Protein AF-A0A218W5Y3-F1 (afdb_monomer_lite)

Foldseek 3Di:
DVVVVVVVVVVVVVVVVCDPVVNVVVVVVVVVVVVVVVVVVVVVVVCVLVVHPCPPDDPVRNVVSVVVNVVVVVVVVVVVVVVVVVVVVVVVVVLVVVLVVVVVVVVVVVVVVVVVVVVVCVVPVPPDPDDDDDDDDPDDDPPDPDDPDRPPPPPPPPPPPDPPVVVVVVVVVVCVVVVVVVVVVVVVVVPD

Organism: Punica granatum (NCBI:txid22663)

Sequence (192 aa):
MKTIIERYNKSKGEQHQLANPASEVKFWQREAAILRQQLQNLQENHRQIMGEELSGLCVKDLQNLENQLEMSLRGVRMKKDQVLMDDIQELSRKGNVIHQENVELYKKVNIIRQENMELYKKVYGTRDANGTDRNQLTNGLDIGEDSHLPVNLQLSQPEQQNYETTRRSTNLAYVFLHTTLITQNATFSTKE

InterPro domains:
  IPR002487 Transcription factor, K-box [PF01486] (21-109)
  IPR002487 Transcription factor, K-box [PS51297] (25-115)

Radius of gyration: 41.63 Å; chains: 1; bounding box: 84×45×127 Å

Structure (mmCIF, N/CA/C/O backbone):
data_AF-A0A218W5Y3-F1
#
_entry.id   AF-A0A218W5Y3-F1
#
loop_
_atom_site.group_PDB
_atom_site.id
_atom_site.type_symbol
_atom_site.label_atom_id
_atom_site.label_alt_id
_atom_site.label_comp_id
_atom_site.label_asym_id
_atom_site.label_entity_id
_atom_site.label_seq_id
_atom_site.pdbx_PDB_ins_code
_atom_site.Cartn_x
_atom_site.Cartn_y
_atom_site.Cartn_z
_atom_site.occupancy
_atom_site.B_iso_or_equiv
_atom_site.auth_seq_id
_atom_site.auth_comp_id
_atom_site.auth_asym_id
_atom_site.auth_atom_id
_atom_site.pdbx_PDB_model_num
ATOM 1 N N . MET A 1 1 ? 30.158 17.377 55.780 1.00 51.88 1 MET A N 1
ATOM 2 C CA . MET A 1 1 ? 29.895 16.148 54.992 1.00 51.88 1 MET A CA 1
ATOM 3 C C . MET A 1 1 ? 28.732 15.284 55.526 1.00 51.88 1 MET A C 1
ATOM 5 O O . MET A 1 1 ? 28.468 14.239 54.955 1.00 51.88 1 MET A O 1
ATOM 9 N N . LYS A 1 2 ? 27.991 15.702 56.571 1.00 55.84 2 LYS A N 1
ATOM 10 C CA . LYS A 1 2 ? 26.847 14.939 57.123 1.00 55.84 2 LYS A CA 1
ATOM 11 C C . LYS A 1 2 ? 25.524 15.136 56.349 1.00 55.84 2 LYS A C 1
ATOM 13 O O . LYS A 1 2 ? 24.636 14.303 56.426 1.00 55.84 2 LYS A O 1
ATOM 18 N N . THR A 1 3 ? 25.432 16.175 55.519 1.00 75.75 3 THR A N 1
ATOM 19 C CA . THR A 1 3 ? 24.197 16.621 54.846 1.00 75.75 3 THR A CA 1
ATOM 20 C C . THR A 1 3 ? 23.806 15.829 53.593 1.00 75.75 3 THR A C 1
ATOM 22 O O . THR A 1 3 ? 22.640 15.817 53.214 1.00 75.75 3 THR A O 1
ATOM 25 N N . ILE A 1 4 ? 24.747 15.166 52.913 1.00 75.50 4 ILE A N 1
ATOM 26 C CA . ILE A 1 4 ? 24.428 14.325 51.740 1.00 75.50 4 ILE A CA 1
ATOM 27 C C . ILE A 1 4 ? 23.876 12.970 52.190 1.00 75.50 4 ILE A C 1
ATOM 29 O O . ILE A 1 4 ? 22.888 12.505 51.635 1.00 75.50 4 ILE A O 1
ATOM 33 N N . ILE A 1 5 ? 24.467 12.388 53.235 1.00 76.62 5 ILE A N 1
ATOM 34 C CA . ILE A 1 5 ? 24.032 11.111 53.816 1.00 76.62 5 ILE A CA 1
ATOM 35 C C . ILE A 1 5 ? 22.627 11.247 54.413 1.00 76.62 5 ILE A C 1
ATOM 37 O O . ILE A 1 5 ? 21.783 10.382 54.219 1.00 76.62 5 ILE A O 1
ATOM 41 N N . GLU A 1 6 ? 22.343 12.364 55.077 1.00 77.56 6 GLU A N 1
ATOM 42 C CA . GLU A 1 6 ? 21.034 12.632 55.675 1.00 77.56 6 GLU A CA 1
ATOM 43 C C . GLU A 1 6 ? 19.946 12.872 54.616 1.00 77.56 6 GLU A C 1
ATOM 45 O O . GLU A 1 6 ? 18.838 12.353 54.739 1.00 77.56 6 GLU A O 1
ATOM 50 N N . ARG A 1 7 ? 20.282 13.553 53.508 1.00 75.25 7 ARG A N 1
ATOM 51 C CA . ARG A 1 7 ? 19.389 13.677 52.342 1.00 75.25 7 ARG A CA 1
ATOM 52 C C . ARG A 1 7 ? 19.148 12.337 51.651 1.00 75.25 7 ARG A C 1
ATOM 54 O O . ARG A 1 7 ? 18.004 12.030 51.341 1.00 75.25 7 ARG A O 1
ATOM 61 N N . TYR A 1 8 ? 20.188 11.522 51.470 1.00 73.69 8 TYR A N 1
ATOM 62 C CA . TYR A 1 8 ? 20.055 10.174 50.916 1.00 73.69 8 TYR A CA 1
ATOM 63 C C . TYR A 1 8 ? 19.170 9.290 51.801 1.00 73.69 8 TYR A C 1
ATOM 65 O O . TYR A 1 8 ? 18.263 8.636 51.298 1.00 73.69 8 TYR A O 1
ATOM 73 N N . ASN A 1 9 ? 19.362 9.323 53.121 1.00 71.38 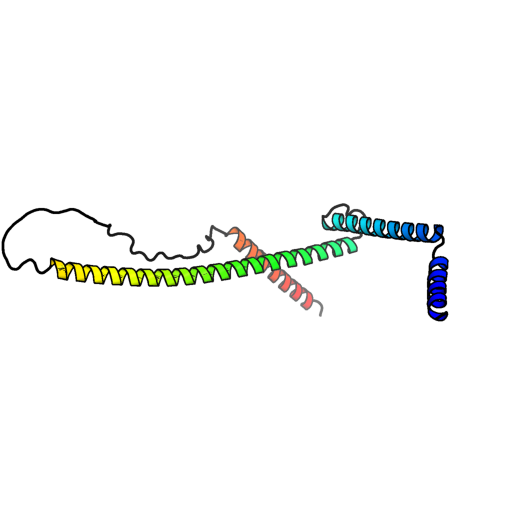9 ASN A N 1
ATOM 74 C CA . ASN A 1 9 ? 18.550 8.553 54.062 1.00 71.38 9 ASN A CA 1
ATOM 75 C C . ASN A 1 9 ? 17.106 9.055 54.145 1.00 71.38 9 ASN A C 1
ATOM 77 O O . ASN A 1 9 ? 16.206 8.239 54.309 1.00 71.38 9 ASN A O 1
ATOM 81 N N . LYS A 1 10 ? 16.863 10.361 53.983 1.00 71.75 10 LYS A N 1
ATOM 82 C CA . LYS A 1 10 ? 15.510 10.922 53.906 1.00 71.75 10 LYS A CA 1
ATOM 83 C C . LYS A 1 10 ? 14.795 10.495 52.622 1.00 71.75 10 LYS A C 1
ATOM 85 O O . LYS A 1 10 ? 13.695 9.967 52.710 1.00 71.75 10 LYS A O 1
ATOM 90 N N . SER A 1 11 ? 15.449 10.594 51.462 1.00 64.12 11 SER A N 1
ATOM 91 C CA . SER A 1 11 ? 14.889 10.112 50.191 1.00 64.12 11 SER A CA 1
ATOM 92 C C . SER A 1 11 ? 14.685 8.595 50.186 1.00 64.12 11 SER A C 1
ATOM 94 O O . SER A 1 11 ? 13.654 8.118 49.728 1.00 64.12 11 SER A O 1
ATOM 96 N N . LYS A 1 12 ? 15.612 7.820 50.768 1.00 62.19 12 LYS A N 1
ATOM 97 C CA . LYS A 1 12 ? 15.454 6.368 50.921 1.00 62.19 12 LYS A CA 1
ATOM 98 C C . LYS A 1 12 ? 14.351 6.027 51.929 1.00 62.19 12 LYS A C 1
ATOM 100 O O . LYS A 1 12 ? 13.603 5.087 51.697 1.00 62.19 12 LYS A O 1
ATOM 105 N N . GLY A 1 13 ? 14.227 6.773 53.026 1.00 56.09 13 GLY A N 1
ATOM 106 C CA . GLY A 1 13 ? 13.179 6.604 54.037 1.00 56.09 13 GLY A CA 1
ATOM 107 C C . GLY A 1 13 ? 11.782 6.932 53.507 1.00 56.09 13 GLY A C 1
ATOM 108 O O . GLY A 1 13 ? 10.842 6.203 53.797 1.00 56.09 13 GLY A O 1
ATOM 109 N N . GLU A 1 14 ? 11.655 7.956 52.663 1.00 53.50 14 GLU A N 1
ATOM 110 C CA . GLU A 1 14 ? 10.421 8.298 51.938 1.00 53.50 14 GLU A CA 1
ATOM 111 C C . GLU A 1 14 ? 10.081 7.237 50.874 1.00 53.50 14 GLU A C 1
ATOM 113 O O . GLU A 1 14 ? 8.921 6.860 50.716 1.00 53.50 14 GLU A O 1
ATOM 118 N N . GLN A 1 15 ? 11.090 6.650 50.224 1.00 52.84 15 GLN A N 1
ATOM 119 C CA . GLN A 1 15 ? 10.902 5.538 49.288 1.00 52.84 15 GLN A CA 1
ATOM 120 C C . GLN A 1 15 ? 10.488 4.231 49.993 1.00 52.84 15 GLN A C 1
ATOM 122 O O . GLN A 1 15 ? 9.733 3.447 49.426 1.00 52.84 15 GLN A O 1
ATOM 127 N N . HIS A 1 16 ? 10.888 4.030 51.256 1.00 51.44 16 HIS A N 1
ATOM 128 C CA . HIS A 1 16 ? 10.395 2.924 52.091 1.00 51.44 16 HIS A CA 1
ATOM 129 C C . HIS A 1 16 ? 9.016 3.191 52.717 1.00 51.44 16 HIS A C 1
ATOM 131 O O . HIS A 1 16 ? 8.324 2.236 53.055 1.00 51.44 16 HIS A O 1
ATOM 137 N N . GLN A 1 17 ? 8.563 4.445 52.824 1.00 50.78 17 GLN A N 1
ATOM 138 C CA . GLN A 1 17 ? 7.186 4.749 53.248 1.00 50.78 17 GLN A CA 1
ATOM 139 C C . GLN A 1 17 ? 6.144 4.384 52.174 1.00 50.78 17 GLN A C 1
ATOM 141 O O . GLN A 1 17 ? 4.995 4.107 52.511 1.00 50.78 17 GLN A O 1
ATOM 146 N N . LEU A 1 18 ? 6.551 4.297 50.900 1.00 53.12 18 LEU A N 1
ATOM 147 C CA . LEU A 1 18 ? 5.758 3.701 49.813 1.00 53.12 18 LEU A CA 1
ATOM 148 C C . LEU A 1 18 ? 5.920 2.171 49.696 1.00 53.12 18 LEU A C 1
ATOM 150 O O . LEU A 1 18 ? 5.103 1.518 49.042 1.00 53.12 18 LEU A O 1
ATOM 154 N N . ALA A 1 19 ? 6.931 1.587 50.345 1.00 58.25 19 ALA A N 1
ATOM 155 C CA . ALA A 1 19 ? 7.294 0.177 50.226 1.00 58.25 19 ALA A CA 1
ATOM 156 C C . ALA A 1 19 ? 6.815 -0.639 51.433 1.00 58.25 19 ALA A C 1
ATOM 158 O O . ALA A 1 19 ? 7.599 -1.220 52.183 1.00 58.25 19 ALA A O 1
ATOM 159 N N . ASN A 1 20 ? 5.497 -0.733 51.606 1.00 67.44 20 ASN A N 1
ATOM 160 C CA . ASN A 1 20 ? 4.972 -1.968 52.167 1.00 67.44 20 ASN A CA 1
ATOM 161 C C . ASN A 1 20 ? 5.017 -3.004 51.024 1.00 67.44 20 ASN A C 1
ATOM 163 O O . ASN A 1 20 ? 4.425 -2.750 49.975 1.00 67.44 20 ASN A O 1
ATOM 167 N N . PRO A 1 21 ? 5.671 -4.169 51.160 1.00 72.69 21 PRO A N 1
ATOM 168 C CA . PRO A 1 21 ? 5.634 -5.198 50.115 1.00 72.69 21 PRO A CA 1
ATOM 169 C C . PRO A 1 21 ? 4.191 -5.549 49.706 1.00 72.69 21 PRO A C 1
ATOM 171 O O . PRO A 1 21 ? 3.916 -5.840 48.545 1.00 72.69 21 PRO A O 1
ATOM 174 N N . ALA A 1 22 ? 3.226 -5.413 50.622 1.00 77.75 22 ALA A N 1
ATOM 175 C CA . ALA A 1 22 ? 1.811 -5.562 50.304 1.00 77.75 22 ALA A CA 1
ATOM 176 C C . ALA A 1 22 ? 1.223 -4.415 49.449 1.00 77.75 22 ALA A C 1
ATOM 178 O O . ALA A 1 22 ? 0.290 -4.665 48.687 1.00 77.75 22 ALA A O 1
ATOM 179 N N . SER A 1 23 ? 1.707 -3.169 49.556 1.00 83.50 23 SER A N 1
ATOM 180 C CA . SER A 1 23 ? 1.259 -2.059 48.692 1.00 83.50 23 SER A CA 1
ATOM 181 C C . SER A 1 23 ? 1.845 -2.160 47.289 1.00 83.50 23 SER A C 1
ATOM 183 O O . SER A 1 23 ? 1.127 -1.911 46.323 1.00 83.50 23 SER A O 1
ATOM 185 N N . GLU A 1 24 ? 3.097 -2.594 47.167 1.00 85.06 24 GLU A N 1
ATOM 186 C CA . GLU A 1 24 ? 3.751 -2.824 45.876 1.00 85.06 24 GLU A CA 1
ATOM 187 C C . GLU A 1 24 ? 3.095 -3.978 45.104 1.00 85.06 24 GLU A C 1
ATOM 189 O O . GLU A 1 24 ? 2.740 -3.826 43.936 1.00 85.06 24 GLU A O 1
ATOM 194 N N . VAL A 1 25 ? 2.814 -5.102 45.773 1.00 88.75 25 VAL A N 1
ATOM 195 C CA . VAL A 1 25 ? 2.075 -6.218 45.160 1.00 88.75 25 VAL A CA 1
ATOM 196 C C . VAL A 1 25 ? 0.682 -5.775 44.697 1.00 88.75 25 VAL A C 1
ATOM 198 O O . VAL A 1 25 ? 0.278 -6.093 43.580 1.00 88.75 25 VAL A O 1
ATOM 201 N N . LYS A 1 26 ? -0.045 -4.989 45.505 1.00 91.56 26 LYS A N 1
ATOM 202 C CA . LYS A 1 26 ? -1.359 -4.441 45.118 1.00 91.56 26 LYS A CA 1
ATOM 203 C C . LYS A 1 26 ? -1.272 -3.478 43.933 1.00 91.56 26 LYS A C 1
ATOM 205 O O . LYS A 1 26 ? -2.180 -3.460 43.102 1.00 91.56 26 LYS A O 1
ATOM 210 N N . PHE A 1 27 ? -0.210 -2.679 43.856 1.00 92.25 27 PHE A N 1
ATOM 211 C CA . PHE A 1 27 ? 0.042 -1.786 42.729 1.00 92.25 27 PHE A CA 1
ATOM 212 C C . PHE A 1 27 ? 0.244 -2.583 41.435 1.00 92.25 27 PHE A C 1
ATOM 214 O O . PHE A 1 27 ? -0.507 -2.387 40.482 1.00 92.25 27 PHE A O 1
ATOM 221 N N . TRP A 1 28 ? 1.162 -3.553 41.429 1.00 94.38 28 TRP A N 1
ATOM 222 C CA . TRP A 1 28 ? 1.419 -4.383 40.249 1.00 94.38 28 TRP A CA 1
ATOM 223 C C . TRP A 1 28 ? 0.226 -5.250 39.856 1.00 94.38 28 TRP A C 1
ATOM 225 O O . TRP A 1 28 ? -0.027 -5.457 38.671 1.00 94.38 28 TRP A O 1
ATOM 235 N N . GLN A 1 29 ? -0.556 -5.719 40.829 1.00 96.00 29 GLN A N 1
ATOM 236 C CA . GLN A 1 29 ? -1.795 -6.439 40.556 1.00 96.00 29 GLN A CA 1
ATOM 237 C C . GLN A 1 29 ? -2.819 -5.556 39.831 1.00 96.00 29 GLN A C 1
ATOM 239 O O . GLN A 1 29 ? -3.460 -6.022 38.887 1.00 96.00 29 GLN A O 1
ATOM 244 N N . ARG A 1 30 ? -2.960 -4.287 40.241 1.00 96.44 30 ARG A N 1
ATOM 245 C CA . ARG A 1 30 ? -3.817 -3.312 39.553 1.00 96.44 30 ARG A CA 1
ATOM 246 C C . ARG A 1 30 ? -3.309 -3.040 38.141 1.00 96.44 30 ARG A C 1
ATOM 248 O O . ARG A 1 30 ? -4.103 -3.083 37.208 1.00 96.44 30 ARG A O 1
ATOM 255 N N . GLU A 1 31 ? -2.011 -2.813 37.985 1.00 96.88 31 GLU A N 1
ATOM 256 C CA . GLU A 1 31 ? -1.407 -2.530 36.681 1.00 96.88 31 GLU A CA 1
ATOM 257 C C . GLU A 1 31 ? -1.606 -3.699 35.708 1.00 96.88 31 GLU A C 1
ATOM 259 O O . GLU A 1 31 ? -2.083 -3.527 34.588 1.00 96.88 31 GLU A O 1
ATOM 264 N N . ALA A 1 32 ? -1.361 -4.926 36.174 1.00 97.69 32 ALA A N 1
ATOM 265 C CA . ALA A 1 32 ? -1.612 -6.132 35.396 1.00 97.69 32 ALA A CA 1
ATOM 266 C C . ALA A 1 32 ? -3.097 -6.299 35.031 1.00 97.69 32 ALA A C 1
ATOM 268 O O . ALA A 1 32 ? -3.408 -6.816 33.960 1.00 97.69 32 ALA A O 1
ATOM 269 N N . ALA A 1 33 ? -4.026 -5.889 35.901 1.00 97.69 33 ALA A N 1
ATOM 270 C CA . ALA A 1 33 ? -5.455 -5.916 35.593 1.00 97.69 33 ALA A CA 1
ATOM 271 C C . ALA A 1 33 ? -5.826 -4.895 34.503 1.00 97.69 33 ALA A C 1
ATOM 273 O O . ALA A 1 33 ? -6.553 -5.245 33.575 1.00 97.69 33 ALA A O 1
ATOM 274 N N . ILE A 1 34 ? -5.282 -3.675 34.567 1.00 97.75 34 ILE A N 1
ATOM 275 C CA . ILE A 1 34 ? -5.499 -2.633 33.551 1.00 97.75 34 ILE A CA 1
ATOM 276 C C . ILE A 1 34 ? -4.969 -3.093 32.190 1.00 97.75 34 ILE A C 1
ATOM 278 O O . ILE A 1 34 ? -5.697 -3.031 31.200 1.00 97.75 34 ILE A O 1
ATOM 282 N N . LEU A 1 35 ? -3.743 -3.621 32.142 1.00 98.25 35 LEU A N 1
ATOM 283 C CA . LEU A 1 35 ? -3.141 -4.122 30.903 1.00 98.25 35 LEU A CA 1
ATOM 284 C C . LEU A 1 35 ? -3.948 -5.275 30.293 1.00 98.25 35 LEU A C 1
ATOM 286 O O . LEU A 1 35 ? -4.150 -5.316 29.080 1.00 98.25 35 LEU A O 1
ATOM 290 N N . ARG A 1 36 ? -4.455 -6.197 31.122 1.00 98.25 36 ARG A N 1
ATOM 291 C CA . ARG A 1 36 ? -5.340 -7.274 30.650 1.00 98.25 36 ARG A CA 1
ATOM 292 C C . ARG A 1 36 ? -6.629 -6.724 30.049 1.00 98.25 36 ARG A C 1
ATOM 294 O O . ARG A 1 36 ? -7.028 -7.192 28.988 1.00 98.25 36 ARG A O 1
ATOM 301 N N . GLN A 1 37 ? -7.241 -5.721 30.678 1.00 98.31 37 GLN A N 1
ATOM 302 C CA . GLN A 1 37 ? -8.444 -5.085 30.141 1.00 98.31 37 GLN A CA 1
ATOM 303 C C . GLN A 1 37 ? -8.165 -4.381 28.807 1.00 98.31 37 GLN A C 1
ATOM 305 O O . GLN A 1 37 ? -8.941 -4.515 27.865 1.00 98.31 37 GLN A O 1
ATOM 310 N N . GLN A 1 38 ? -7.046 -3.661 28.697 1.00 98.19 38 GLN A N 1
ATOM 311 C CA . GLN A 1 38 ? -6.647 -3.006 27.448 1.00 98.19 38 GLN A CA 1
ATOM 312 C C . GLN A 1 38 ? -6.430 -4.016 26.317 1.00 98.19 38 GLN A C 1
ATOM 314 O O . GLN A 1 38 ? -6.880 -3.784 25.197 1.00 98.19 38 GLN A O 1
ATOM 319 N N . LEU A 1 39 ? -5.789 -5.151 26.614 1.00 98.19 39 LEU A N 1
ATOM 320 C CA . LEU A 1 39 ? -5.603 -6.232 25.650 1.00 98.19 39 LEU A CA 1
ATOM 321 C C . LEU A 1 39 ? -6.944 -6.818 25.193 1.00 98.19 39 LEU A C 1
ATOM 323 O O . LEU A 1 39 ? -7.143 -7.003 23.996 1.00 98.19 39 LEU A O 1
ATOM 327 N N . GLN A 1 40 ? -7.862 -7.080 26.127 1.00 97.88 40 GLN A N 1
ATOM 328 C CA . GLN A 1 40 ? -9.194 -7.593 25.802 1.00 97.88 40 GLN A CA 1
ATOM 329 C C . GLN A 1 40 ? -9.964 -6.623 24.901 1.00 97.88 40 GLN A C 1
ATOM 331 O O . GLN A 1 40 ? -10.462 -7.039 23.858 1.00 97.88 40 GLN A O 1
ATOM 336 N N . ASN A 1 41 ? -9.971 -5.331 25.241 1.00 96.75 41 ASN A N 1
ATOM 337 C CA . ASN A 1 41 ? -10.626 -4.298 24.437 1.00 96.75 41 ASN A CA 1
ATOM 338 C C . ASN A 1 41 ? -10.024 -4.209 23.026 1.00 96.75 41 ASN A C 1
ATOM 340 O O . ASN A 1 41 ? -10.752 -4.067 22.048 1.00 96.75 41 ASN A O 1
ATOM 344 N N . LEU A 1 42 ? -8.695 -4.302 22.906 1.00 97.62 42 LEU A N 1
ATOM 345 C CA . LEU A 1 42 ? -8.017 -4.280 21.610 1.00 97.62 42 LEU A CA 1
ATOM 346 C C . LEU A 1 42 ? -8.378 -5.506 20.761 1.00 97.62 42 LEU A C 1
ATOM 348 O O . LEU A 1 42 ? -8.626 -5.377 19.566 1.00 97.62 42 LEU A O 1
ATOM 352 N N . GLN A 1 43 ? -8.419 -6.692 21.371 1.00 97.31 43 GLN A N 1
ATOM 353 C CA . GLN A 1 43 ? -8.796 -7.928 20.685 1.00 97.31 43 GLN A CA 1
ATOM 354 C C . GLN A 1 43 ? -10.255 -7.903 20.224 1.00 97.31 43 GLN A C 1
ATOM 356 O O . GLN A 1 43 ? -10.546 -8.344 19.115 1.00 97.31 43 GLN A O 1
ATOM 361 N N . GLU A 1 44 ? -11.161 -7.394 21.056 1.00 96.19 44 GLU A N 1
ATOM 362 C CA . GLU A 1 44 ? -12.567 -7.207 20.698 1.00 96.19 44 GLU A CA 1
ATOM 363 C C . GLU A 1 44 ? -12.717 -6.209 19.548 1.00 96.19 44 GLU A C 1
ATOM 365 O O . GLU A 1 44 ? -13.359 -6.516 18.547 1.00 96.19 44 GLU A O 1
ATOM 370 N N . ASN A 1 45 ? -12.044 -5.059 19.628 1.00 95.50 45 ASN A N 1
ATOM 371 C CA . ASN A 1 45 ? -12.062 -4.071 18.556 1.00 95.50 45 ASN A CA 1
ATOM 372 C C . ASN A 1 45 ? -11.513 -4.636 17.236 1.00 95.50 45 ASN A C 1
ATOM 374 O O . ASN A 1 45 ? -12.091 -4.395 16.180 1.00 95.50 45 ASN A O 1
ATOM 378 N N . HIS A 1 46 ? -10.439 -5.430 17.290 1.00 96.56 46 HIS A N 1
ATOM 379 C CA . HIS A 1 46 ? -9.912 -6.111 16.111 1.00 96.56 46 HIS A CA 1
ATOM 380 C C . HIS A 1 46 ? -10.951 -7.051 15.486 1.00 96.56 46 HIS A C 1
ATOM 382 O O . HIS A 1 46 ? -11.169 -6.986 14.280 1.00 96.56 46 HIS A O 1
ATOM 388 N N . ARG A 1 47 ? -11.624 -7.891 16.287 1.00 97.44 47 ARG A N 1
ATOM 389 C CA . ARG A 1 47 ? -12.699 -8.772 15.793 1.00 97.44 47 ARG A CA 1
ATOM 390 C C . ARG A 1 47 ? -13.832 -7.969 15.153 1.00 97.44 47 ARG A C 1
ATOM 392 O O . ARG A 1 47 ? -14.226 -8.277 14.033 1.00 97.44 47 ARG A O 1
ATOM 399 N N . GLN A 1 48 ? -14.265 -6.879 15.788 1.00 96.94 48 GLN A N 1
ATOM 400 C CA . GLN A 1 48 ? -15.298 -5.997 15.237 1.00 96.94 48 GLN A CA 1
ATOM 401 C C . GLN A 1 48 ? -14.885 -5.380 13.892 1.00 96.94 48 GLN A C 1
ATOM 403 O O . GLN A 1 48 ? -15.652 -5.430 12.936 1.00 96.94 48 GLN A O 1
ATOM 408 N N . ILE A 1 49 ? -13.659 -4.858 13.771 1.00 96.06 49 ILE A N 1
ATOM 409 C CA . ILE A 1 49 ? -13.120 -4.325 12.503 1.00 96.06 49 ILE A CA 1
ATOM 410 C C . ILE A 1 49 ? -13.055 -5.410 11.416 1.00 96.06 49 ILE A C 1
ATOM 412 O O . ILE A 1 49 ? -13.246 -5.107 10.239 1.00 96.06 49 ILE A O 1
ATOM 416 N N . MET A 1 50 ? -12.843 -6.670 11.800 1.00 96.62 50 MET A N 1
ATOM 417 C CA . MET A 1 50 ? -12.889 -7.826 10.898 1.00 96.62 50 MET A CA 1
ATOM 418 C C . MET A 1 50 ? -14.316 -8.301 10.568 1.00 96.62 50 MET A C 1
ATOM 420 O O . MET A 1 50 ? -14.482 -9.225 9.775 1.00 96.62 50 MET A O 1
ATOM 424 N N . GLY A 1 51 ? -15.349 -7.665 11.128 1.00 95.38 51 GLY A N 1
ATOM 425 C CA . GLY A 1 51 ? -16.753 -8.025 10.917 1.00 95.38 51 GLY A CA 1
ATOM 426 C C . GLY A 1 51 ? -17.243 -9.187 11.787 1.00 95.38 51 GLY A C 1
ATOM 427 O O . GLY A 1 51 ? -18.302 -9.753 11.520 1.00 95.38 51 GLY A O 1
ATOM 428 N N . GLU A 1 52 ? -16.490 -9.552 12.821 1.00 95.75 52 GLU A N 1
ATOM 429 C CA . GLU A 1 52 ? -16.800 -10.632 13.758 1.00 95.75 52 GLU A CA 1
ATOM 430 C C . GLU A 1 52 ? -17.420 -10.076 15.054 1.00 95.75 52 GLU A C 1
ATOM 432 O O . GLU A 1 52 ? -17.171 -8.934 15.433 1.00 95.75 52 GLU A O 1
ATOM 437 N N . GLU A 1 53 ? -18.227 -10.886 15.754 1.00 93.94 53 GLU A N 1
ATOM 438 C CA . GLU A 1 53 ? -18.800 -10.557 17.080 1.00 93.94 53 GLU A CA 1
ATOM 439 C C . GLU A 1 53 ? -19.503 -9.182 17.168 1.00 93.94 53 GLU A C 1
ATOM 441 O O . GLU A 1 53 ? -19.455 -8.493 18.182 1.00 93.94 53 GLU A O 1
ATOM 446 N N . LEU A 1 54 ? -20.216 -8.783 16.110 1.00 94.44 54 LEU A N 1
ATOM 447 C CA . LEU A 1 54 ? -20.931 -7.497 16.056 1.00 94.44 54 LEU A CA 1
ATOM 448 C C . LEU A 1 54 ? -22.232 -7.473 16.879 1.00 94.44 54 LEU A C 1
ATOM 450 O O . LEU A 1 54 ? -22.854 -6.423 17.061 1.00 94.44 54 LEU A O 1
ATOM 454 N N . SER A 1 55 ? -22.673 -8.636 17.363 1.00 90.44 55 SER A N 1
ATOM 455 C CA . SER A 1 55 ? -23.849 -8.770 18.220 1.00 90.44 55 SER A CA 1
ATOM 456 C C . SER A 1 55 ? -23.618 -8.043 19.547 1.00 90.44 55 SER A C 1
ATOM 458 O O . SER A 1 55 ? -22.796 -8.475 20.347 1.00 90.44 55 SER A O 1
ATOM 460 N N . GLY A 1 56 ? -24.356 -6.960 19.791 1.00 89.44 56 GLY A N 1
ATOM 461 C CA . GLY A 1 56 ? -24.221 -6.134 20.999 1.00 89.44 56 GLY A CA 1
ATOM 462 C C . GLY A 1 56 ? -23.896 -4.670 20.708 1.00 89.44 56 GLY A C 1
ATOM 463 O O . GLY A 1 56 ? -24.116 -3.823 21.570 1.00 89.44 56 GLY A O 1
ATOM 464 N N . LEU A 1 57 ? -23.459 -4.356 19.485 1.00 94.38 57 LEU A N 1
ATOM 465 C CA . LEU A 1 57 ? -23.300 -2.979 19.026 1.00 94.38 57 LEU A CA 1
ATOM 466 C C . LEU A 1 57 ? -24.657 -2.353 18.695 1.00 94.38 57 LEU A C 1
ATOM 468 O O . LEU A 1 57 ? -25.531 -2.997 18.107 1.00 94.38 57 LEU A O 1
ATOM 472 N N . CYS A 1 58 ? -24.838 -1.079 19.047 1.00 96.75 58 CYS A N 1
ATOM 473 C CA . CYS A 1 58 ? -26.018 -0.345 18.606 1.00 96.75 58 CYS A CA 1
ATOM 474 C C . CYS A 1 58 ? -25.848 0.136 17.156 1.00 96.75 58 CYS A C 1
ATOM 476 O O . CYS A 1 58 ? -24.745 0.169 16.611 1.00 96.75 58 CYS A O 1
ATOM 478 N N . VAL A 1 59 ? -26.944 0.572 16.527 1.00 97.12 59 VAL A N 1
ATOM 479 C CA . VAL A 1 59 ? -26.926 1.081 15.140 1.00 97.12 59 VAL A CA 1
ATOM 480 C C . VAL A 1 59 ? -25.907 2.212 14.956 1.00 97.12 59 VAL A C 1
ATOM 482 O O . VAL A 1 59 ? -25.226 2.272 13.938 1.00 97.12 59 VAL A O 1
ATOM 485 N N . LYS A 1 60 ? -25.757 3.088 15.957 1.00 97.88 60 LYS A N 1
ATOM 486 C CA . LYS A 1 60 ? -24.779 4.180 15.916 1.00 97.88 60 LYS A CA 1
ATOM 487 C C . LYS A 1 60 ? -23.338 3.662 15.924 1.00 97.88 60 LYS A C 1
ATOM 489 O O . LYS A 1 60 ? -22.505 4.199 15.201 1.00 97.88 60 LYS A O 1
ATOM 494 N N . ASP A 1 61 ? -23.051 2.634 16.715 1.00 96.38 61 ASP A N 1
ATOM 495 C CA . ASP A 1 61 ? -21.709 2.050 16.797 1.00 96.38 61 ASP A CA 1
ATOM 496 C C . ASP A 1 61 ? -21.351 1.324 15.498 1.00 96.38 61 ASP A C 1
ATOM 498 O O . ASP A 1 61 ? -20.250 1.502 14.983 1.00 96.38 61 ASP A O 1
ATOM 502 N N . LEU A 1 62 ? -22.311 0.597 14.916 1.00 97.38 62 LEU A N 1
ATOM 503 C CA . LEU A 1 62 ? -22.155 -0.030 13.602 1.00 97.38 62 LEU A CA 1
ATOM 504 C C . LEU A 1 62 ? -21.901 1.007 12.502 1.00 97.38 62 LEU A C 1
ATOM 506 O O . LEU A 1 62 ? -20.988 0.826 11.702 1.00 97.38 62 LEU A O 1
ATOM 510 N N . GLN A 1 63 ? -22.640 2.121 12.496 1.00 97.94 63 GLN A N 1
ATOM 511 C CA . GLN A 1 63 ? -22.412 3.197 11.528 1.00 97.94 63 GLN A CA 1
ATOM 512 C C . GLN A 1 63 ? -21.018 3.820 11.678 1.00 97.94 63 GLN A C 1
ATOM 514 O O . GLN A 1 63 ? -20.362 4.134 10.686 1.00 97.94 63 GLN A O 1
ATOM 519 N N . ASN A 1 64 ? -20.546 4.006 12.913 1.00 97.31 64 ASN A N 1
ATOM 520 C CA . ASN A 1 64 ? -19.199 4.519 13.163 1.00 97.31 64 ASN A CA 1
ATOM 521 C C . ASN A 1 64 ? -18.124 3.549 12.656 1.00 97.31 64 ASN A C 1
ATOM 523 O O . ASN A 1 64 ? -17.158 3.987 12.030 1.00 97.31 64 ASN A O 1
ATOM 527 N N . LEU A 1 65 ? -18.307 2.249 12.900 1.00 97.38 65 LEU A N 1
ATOM 528 C CA . LEU A 1 65 ? -17.410 1.197 12.432 1.00 97.38 65 LEU A CA 1
ATOM 529 C C . LEU A 1 65 ? -17.355 1.147 10.898 1.00 97.38 65 LEU A C 1
ATOM 531 O O . LEU A 1 65 ? -16.268 1.127 10.322 1.00 97.38 65 LEU A O 1
ATOM 535 N N . GLU A 1 66 ? -18.513 1.199 10.238 1.00 97.44 66 GLU A N 1
ATOM 536 C CA . GLU A 1 66 ? -18.615 1.263 8.778 1.00 97.44 66 GLU A CA 1
ATOM 537 C C . GLU A 1 66 ? -17.882 2.490 8.222 1.00 97.44 66 GLU A C 1
ATOM 539 O O . GLU A 1 66 ? -17.033 2.352 7.341 1.00 97.44 66 GLU A O 1
ATOM 544 N N . ASN A 1 67 ? -18.127 3.676 8.785 1.00 98.25 67 ASN A N 1
ATOM 545 C CA . ASN A 1 67 ? -17.464 4.910 8.358 1.00 98.25 67 ASN A CA 1
ATOM 546 C C . ASN A 1 67 ? -15.936 4.821 8.516 1.00 98.25 67 ASN A C 1
ATOM 548 O O . ASN A 1 67 ? -15.187 5.245 7.634 1.00 98.25 67 ASN A O 1
ATOM 552 N N . GLN A 1 68 ? -15.452 4.250 9.623 1.00 97.69 68 GLN A N 1
ATOM 553 C CA . GLN A 1 68 ? -14.021 4.053 9.861 1.00 97.69 68 GLN A CA 1
ATOM 554 C C . GLN A 1 68 ? -13.396 3.105 8.822 1.00 97.69 68 GLN A C 1
ATOM 556 O O . GLN A 1 68 ? -12.313 3.381 8.285 1.00 97.69 68 GLN A O 1
ATOM 561 N N . LEU A 1 69 ? -14.076 2.001 8.508 1.00 98.19 69 LEU A N 1
ATOM 562 C CA . LEU A 1 69 ? -13.652 1.051 7.479 1.00 98.19 69 LEU A CA 1
ATOM 563 C C . LEU A 1 69 ? -13.669 1.684 6.084 1.00 98.19 69 LEU A C 1
ATOM 565 O O . LEU A 1 69 ? -12.705 1.540 5.334 1.00 98.19 69 LEU A O 1
ATOM 569 N N . GLU A 1 70 ? -14.706 2.446 5.743 1.00 98.38 70 GLU A N 1
ATOM 570 C CA . GLU A 1 70 ? -14.800 3.121 4.450 1.00 98.38 70 GLU A CA 1
ATOM 571 C C . GLU A 1 70 ? -13.670 4.145 4.266 1.00 98.38 70 GLU A C 1
ATOM 573 O O . GLU A 1 70 ? -12.988 4.153 3.235 1.00 98.38 70 GLU A O 1
ATOM 578 N N . MET A 1 71 ? -13.427 4.987 5.275 1.00 98.25 71 MET A N 1
ATOM 579 C CA . MET A 1 71 ? -12.366 5.995 5.239 1.00 98.25 71 MET A CA 1
ATOM 580 C C . MET A 1 71 ? -10.979 5.359 5.102 1.00 98.25 71 MET A C 1
ATOM 582 O O . MET A 1 71 ? -10.174 5.800 4.276 1.00 98.25 71 MET A O 1
ATOM 586 N N . SER A 1 72 ? -10.695 4.312 5.880 1.00 98.12 72 SER A N 1
ATOM 587 C CA . SER A 1 72 ? -9.407 3.613 5.820 1.00 98.12 72 SER A CA 1
ATOM 588 C C . SER A 1 72 ? -9.209 2.890 4.484 1.00 98.12 72 SER A C 1
ATOM 590 O O . SER A 1 72 ? -8.155 3.037 3.861 1.00 98.12 72 SER A O 1
ATOM 592 N N . LEU A 1 73 ? -10.236 2.207 3.970 1.00 98.31 73 LEU A N 1
ATOM 593 C CA . LEU A 1 73 ? -10.205 1.551 2.662 1.00 98.31 73 LEU A CA 1
ATOM 594 C C . LEU A 1 73 ? -9.989 2.554 1.524 1.00 98.31 73 LEU A C 1
ATOM 596 O O . LEU A 1 73 ? -9.208 2.296 0.604 1.00 98.31 73 LEU A O 1
ATOM 600 N N . ARG A 1 74 ? -10.648 3.715 1.590 1.00 98.56 74 ARG A N 1
ATOM 601 C CA . ARG A 1 74 ? -10.422 4.824 0.658 1.00 98.56 74 ARG A CA 1
ATOM 602 C C . ARG A 1 74 ? -8.966 5.281 0.704 1.00 98.56 74 ARG A C 1
ATOM 604 O O . ARG A 1 74 ? -8.352 5.411 -0.351 1.00 98.56 74 ARG A O 1
ATOM 611 N N . GLY A 1 75 ? -8.396 5.452 1.897 1.00 98.56 75 GLY A N 1
ATOM 612 C CA . GLY A 1 75 ? -6.978 5.772 2.090 1.00 98.56 75 GLY A CA 1
ATOM 613 C C . GLY A 1 75 ? -6.037 4.757 1.437 1.00 98.56 75 GLY A C 1
ATOM 614 O O . GLY A 1 75 ? -5.150 5.139 0.671 1.00 98.56 75 GLY A O 1
ATOM 615 N N . VAL A 1 76 ? -6.268 3.462 1.675 1.00 98.62 76 VAL A N 1
ATOM 616 C CA . VAL A 1 76 ? -5.476 2.371 1.080 1.00 98.62 76 VAL A CA 1
ATOM 617 C C . VAL A 1 76 ? -5.558 2.396 -0.446 1.00 98.62 76 VAL A C 1
ATOM 619 O O . VAL A 1 76 ? -4.529 2.309 -1.116 1.00 98.62 76 VAL A O 1
ATOM 622 N N . ARG A 1 77 ? -6.763 2.554 -1.010 1.00 98.69 77 ARG A N 1
ATOM 623 C CA . ARG A 1 77 ? -6.965 2.636 -2.465 1.00 98.69 77 ARG A CA 1
ATOM 624 C C . ARG A 1 77 ? -6.239 3.833 -3.066 1.00 98.69 77 ARG A C 1
ATOM 626 O O . ARG A 1 77 ? -5.461 3.636 -3.988 1.00 98.69 77 ARG A O 1
ATOM 633 N N . MET A 1 78 ? -6.401 5.024 -2.487 1.00 98.50 78 MET A N 1
ATOM 634 C CA . MET A 1 78 ? -5.697 6.226 -2.946 1.00 98.50 78 MET A CA 1
ATOM 635 C C . MET A 1 78 ? -4.180 6.032 -2.939 1.00 98.50 78 MET A C 1
ATOM 637 O O . MET A 1 78 ? -3.511 6.383 -3.906 1.00 98.50 78 MET A O 1
ATOM 641 N N . LYS A 1 79 ? -3.620 5.440 -1.875 1.00 98.62 79 LYS A N 1
ATOM 642 C CA . LYS A 1 79 ? -2.175 5.206 -1.805 1.00 98.62 79 LYS A CA 1
ATOM 643 C C . LYS A 1 79 ? -1.706 4.197 -2.852 1.00 98.62 79 LYS A C 1
ATOM 645 O O . LYS A 1 79 ? -0.665 4.416 -3.463 1.00 98.62 79 LYS A O 1
ATOM 650 N N . LYS A 1 80 ? -2.463 3.119 -3.065 1.00 98.62 80 LYS A N 1
ATOM 651 C CA . LYS A 1 80 ? -2.170 2.122 -4.100 1.00 98.62 80 LYS A CA 1
ATOM 652 C C . LYS A 1 80 ? -2.205 2.751 -5.494 1.00 98.62 80 LYS A C 1
ATOM 654 O O . LYS A 1 80 ? -1.285 2.537 -6.272 1.00 98.62 80 LYS A O 1
ATOM 659 N N . ASP A 1 81 ? -3.235 3.539 -5.784 1.00 98.44 81 ASP A N 1
ATOM 660 C CA . ASP A 1 81 ? -3.403 4.188 -7.083 1.00 98.44 81 ASP A CA 1
ATOM 661 C C . ASP A 1 81 ? -2.286 5.208 -7.338 1.00 98.44 81 ASP A C 1
ATOM 663 O O . ASP A 1 81 ? -1.744 5.248 -8.439 1.00 98.44 81 ASP A O 1
ATOM 667 N N . GLN A 1 82 ? -1.872 5.959 -6.309 1.00 98.38 82 GLN A N 1
ATOM 668 C CA . GLN A 1 82 ? -0.721 6.858 -6.396 1.00 98.38 82 GLN A CA 1
ATOM 669 C C . GLN A 1 82 ? 0.566 6.099 -6.739 1.00 98.38 82 GLN A C 1
ATOM 671 O O . GLN A 1 82 ? 1.249 6.472 -7.683 1.00 98.38 82 GLN A O 1
ATOM 676 N N . VAL A 1 83 ? 0.879 5.021 -6.009 1.00 98.50 83 VAL A N 1
ATOM 677 C CA . VAL A 1 83 ? 2.098 4.227 -6.252 1.00 98.50 83 VAL A CA 1
ATOM 678 C C . VAL A 1 83 ? 2.102 3.646 -7.666 1.00 98.50 83 VAL A C 1
ATOM 680 O O . VAL A 1 83 ? 3.097 3.759 -8.370 1.00 98.50 83 VAL A O 1
ATOM 683 N N . LEU A 1 84 ? 0.979 3.084 -8.117 1.00 98.38 84 LEU A N 1
ATOM 684 C CA . LEU A 1 84 ? 0.876 2.537 -9.471 1.00 98.38 84 LEU A CA 1
ATOM 685 C C . LEU A 1 84 ? 1.027 3.618 -10.547 1.00 98.38 84 LEU A C 1
ATOM 687 O O . LEU A 1 84 ? 1.636 3.370 -11.585 1.00 98.38 84 LEU A O 1
ATOM 691 N N . MET A 1 85 ? 0.476 4.812 -10.321 1.00 98.00 85 MET A N 1
ATOM 692 C CA . MET A 1 85 ? 0.626 5.935 -11.244 1.00 98.00 85 MET A CA 1
ATOM 693 C C . MET A 1 85 ? 2.081 6.408 -11.322 1.00 98.00 85 MET A C 1
ATOM 695 O O . MET A 1 85 ? 2.584 6.627 -12.427 1.00 98.00 85 MET A O 1
ATOM 699 N N . ASP A 1 86 ? 2.756 6.504 -10.175 1.00 98.25 86 ASP A N 1
ATOM 700 C CA . ASP A 1 86 ? 4.174 6.855 -10.089 1.00 98.25 86 ASP A CA 1
ATOM 701 C C . ASP A 1 86 ? 5.035 5.826 -10.849 1.00 98.25 86 ASP A C 1
ATOM 703 O O . ASP A 1 86 ? 5.862 6.206 -11.683 1.00 98.25 86 ASP A O 1
ATOM 707 N N . ASP A 1 87 ? 4.775 4.527 -10.654 1.00 98.06 87 ASP A N 1
ATOM 708 C CA . ASP A 1 87 ? 5.474 3.436 -11.346 1.00 98.06 87 ASP A CA 1
ATOM 709 C C . ASP A 1 87 ? 5.261 3.493 -12.869 1.00 98.06 87 ASP A C 1
ATOM 711 O O . ASP A 1 87 ? 6.213 3.375 -13.647 1.00 98.06 87 ASP A O 1
ATOM 715 N N . ILE A 1 88 ? 4.021 3.717 -13.322 1.00 98.12 88 ILE A N 1
ATOM 716 C CA . ILE A 1 88 ? 3.699 3.869 -14.751 1.00 98.12 88 ILE A CA 1
ATOM 717 C C . ILE A 1 88 ? 4.462 5.055 -15.346 1.00 98.12 88 ILE A C 1
ATOM 719 O O . ILE A 1 88 ? 5.031 4.944 -16.438 1.00 98.12 88 ILE A O 1
ATOM 723 N N . GLN A 1 89 ? 4.491 6.189 -14.645 1.00 97.94 89 GLN A N 1
ATOM 724 C CA . GLN A 1 89 ? 5.192 7.382 -15.106 1.00 97.94 89 GLN A CA 1
ATOM 725 C C . GLN A 1 89 ? 6.703 7.142 -15.190 1.00 97.94 89 GLN A C 1
ATOM 727 O O . GLN A 1 89 ? 7.336 7.521 -16.183 1.00 97.94 89 GLN A O 1
ATOM 732 N N . GLU A 1 90 ? 7.290 6.491 -14.186 1.00 98.38 90 GLU A N 1
ATOM 733 C CA . GLU A 1 90 ? 8.713 6.169 -14.178 1.00 98.38 90 GLU A CA 1
ATOM 734 C C . GLU A 1 90 ? 9.082 5.214 -15.320 1.00 98.38 90 GLU A C 1
ATOM 736 O O . GLU A 1 90 ? 10.048 5.468 -16.050 1.00 98.38 90 GLU A O 1
ATOM 741 N N . LEU A 1 91 ? 8.308 4.142 -15.507 1.00 98.31 91 LEU A N 1
ATOM 742 C CA . LEU A 1 91 ? 8.531 3.163 -16.570 1.00 98.31 91 LEU A CA 1
ATOM 743 C C . LEU A 1 91 ? 8.365 3.786 -17.956 1.00 98.31 91 LEU A C 1
ATOM 745 O O . LEU A 1 91 ? 9.206 3.560 -18.824 1.00 98.31 91 LEU A O 1
ATOM 749 N N . SER A 1 92 ? 7.347 4.625 -18.151 1.00 97.56 92 SER A N 1
ATOM 750 C CA . SER A 1 92 ? 7.149 5.373 -19.397 1.00 97.56 92 SER A CA 1
ATOM 751 C C . SER A 1 92 ? 8.345 6.281 -19.701 1.00 97.56 92 SER A C 1
ATOM 753 O O . SER A 1 92 ? 8.893 6.258 -20.805 1.00 97.56 92 SER A O 1
ATOM 755 N N . ARG A 1 93 ? 8.844 7.016 -18.697 1.00 98.00 93 ARG A N 1
ATOM 756 C CA . ARG A 1 93 ? 10.043 7.854 -18.843 1.00 98.00 93 ARG A CA 1
ATOM 757 C C . ARG A 1 93 ? 11.271 7.026 -19.227 1.00 98.00 93 ARG A C 1
ATOM 759 O O . ARG A 1 93 ? 11.997 7.421 -20.137 1.00 98.00 93 ARG A O 1
ATOM 766 N N . LYS A 1 94 ? 11.512 5.894 -18.555 1.00 98.12 94 LYS A N 1
ATOM 767 C CA . LYS A 1 94 ? 12.631 4.989 -18.875 1.00 98.12 94 LYS A CA 1
ATOM 768 C C . LYS A 1 94 ? 12.505 4.423 -20.290 1.00 98.12 94 LYS A C 1
ATOM 770 O O . LYS A 1 94 ? 13.486 4.442 -21.027 1.00 98.12 94 LYS A O 1
ATOM 775 N N . GLY A 1 95 ? 11.307 3.991 -20.681 1.00 96.50 95 GLY A N 1
ATOM 776 C CA . GLY A 1 95 ? 11.020 3.503 -22.030 1.00 96.50 95 GLY A CA 1
ATOM 777 C C . GLY A 1 95 ? 11.342 4.545 -23.100 1.00 96.50 95 GLY A C 1
ATOM 778 O O . GLY A 1 95 ? 12.025 4.230 -24.071 1.00 96.50 95 GLY A O 1
ATOM 779 N N . ASN A 1 96 ? 10.950 5.802 -22.881 1.00 96.81 96 ASN A N 1
ATOM 780 C CA . ASN A 1 96 ? 11.247 6.899 -23.804 1.00 96.81 96 ASN A CA 1
ATOM 781 C C . ASN A 1 96 ? 12.752 7.161 -23.949 1.00 96.81 96 ASN A C 1
ATOM 783 O O . ASN A 1 96 ? 13.225 7.347 -25.067 1.00 96.81 96 ASN A O 1
ATOM 787 N N . VAL A 1 97 ? 13.507 7.152 -22.845 1.00 97.69 97 VAL A N 1
ATOM 788 C CA . VAL A 1 97 ? 14.970 7.338 -22.879 1.00 97.69 97 VAL A CA 1
ATOM 789 C C . VAL A 1 97 ? 15.641 6.205 -23.654 1.00 97.69 97 VAL A C 1
ATOM 791 O O . VAL A 1 97 ? 16.395 6.467 -24.586 1.00 97.69 97 VAL A O 1
ATOM 794 N N . ILE A 1 98 ? 15.307 4.952 -23.334 1.00 97.56 98 ILE A N 1
ATOM 795 C CA . ILE A 1 98 ? 15.870 3.779 -24.018 1.00 97.56 98 ILE A CA 1
ATOM 796 C C . ILE A 1 98 ? 15.531 3.810 -25.510 1.00 97.56 98 ILE A C 1
ATOM 798 O O . ILE A 1 98 ? 16.383 3.524 -26.348 1.00 97.56 98 ILE A O 1
ATOM 802 N N . HIS A 1 99 ? 14.298 4.178 -25.864 1.00 95.81 99 HIS A N 1
ATOM 803 C CA . HIS A 1 99 ? 13.894 4.302 -27.259 1.00 95.81 99 HIS A CA 1
ATOM 804 C C . HIS A 1 99 ? 14.718 5.368 -27.997 1.00 95.81 99 HIS A C 1
ATOM 806 O O . HIS A 1 99 ? 15.200 5.108 -29.097 1.00 95.81 99 HIS A O 1
ATOM 812 N N . GLN A 1 100 ? 14.934 6.538 -27.388 1.00 96.50 100 GLN A N 1
ATOM 813 C CA . GLN A 1 100 ? 15.760 7.600 -27.971 1.00 96.50 100 GLN A CA 1
ATOM 814 C C . GLN A 1 100 ? 17.205 7.139 -28.201 1.00 96.50 100 GLN A C 1
ATOM 816 O O . GLN A 1 100 ? 17.716 7.276 -29.313 1.00 96.50 100 GLN A O 1
ATOM 821 N N . GLU A 1 101 ? 17.834 6.526 -27.196 1.00 97.06 101 GLU A N 1
ATOM 822 C CA . GLU A 1 101 ? 19.193 5.978 -27.312 1.00 97.06 101 GLU A CA 1
ATOM 823 C C . GLU A 1 101 ? 19.285 4.917 -28.415 1.00 97.06 101 GLU A C 1
ATOM 825 O O . GLU A 1 101 ? 20.229 4.898 -29.207 1.00 97.06 101 GLU A O 1
ATOM 830 N N . ASN A 1 102 ? 18.276 4.055 -28.517 1.00 96.75 102 ASN A N 1
ATOM 831 C CA . ASN A 1 102 ? 18.212 3.011 -29.529 1.00 96.75 102 ASN A CA 1
ATOM 832 C C . ASN A 1 102 ? 18.122 3.601 -30.953 1.00 96.75 102 ASN A C 1
ATOM 834 O O . ASN A 1 102 ? 18.874 3.194 -31.842 1.00 96.75 102 ASN A O 1
ATOM 838 N N . VAL A 1 103 ? 17.293 4.634 -31.155 1.00 96.12 103 VAL A N 1
ATOM 839 C CA . VAL A 1 103 ? 17.228 5.375 -32.427 1.00 96.12 103 VAL A CA 1
ATOM 840 C C . VAL A 1 103 ? 18.582 6.002 -32.780 1.00 96.12 103 VAL A C 1
ATOM 842 O O . VAL A 1 103 ? 18.999 5.959 -33.940 1.00 96.12 103 VAL A O 1
ATOM 845 N N . GLU A 1 104 ? 19.293 6.580 -31.811 1.00 96.81 104 GLU A N 1
ATOM 846 C CA . GLU A 1 104 ? 20.625 7.146 -32.047 1.00 96.81 104 GLU A CA 1
ATOM 847 C C . GLU A 1 104 ? 21.664 6.085 -32.422 1.00 96.81 104 GLU A C 1
ATOM 849 O O . GLU A 1 104 ? 22.466 6.302 -33.335 1.00 96.81 104 GLU A O 1
ATOM 854 N N . LEU A 1 105 ? 21.644 4.929 -31.755 1.00 97.44 105 LEU A N 1
ATOM 855 C CA . LEU A 1 105 ? 22.526 3.809 -32.074 1.00 97.44 105 LEU A CA 1
ATOM 856 C C . LEU A 1 105 ? 22.274 3.287 -33.490 1.00 97.44 105 LEU A C 1
ATOM 858 O O . LEU A 1 105 ? 23.234 3.107 -34.238 1.00 97.44 105 LEU A O 1
ATOM 862 N N . TYR A 1 106 ? 21.013 3.134 -33.906 1.00 93.88 106 TYR A N 1
ATOM 863 C CA . TYR A 1 106 ? 20.691 2.746 -35.282 1.00 93.88 106 TYR A CA 1
ATOM 864 C C . TYR A 1 106 ? 21.232 3.739 -36.312 1.00 93.88 106 TYR A C 1
ATOM 866 O O . TYR A 1 106 ? 21.812 3.328 -37.320 1.00 93.88 106 TYR A O 1
ATOM 874 N N . LYS A 1 107 ? 21.108 5.048 -36.054 1.00 96.44 107 LYS A N 1
ATOM 875 C CA . LYS A 1 107 ? 21.693 6.076 -36.931 1.00 96.44 107 LYS A CA 1
ATOM 876 C C . LYS A 1 107 ? 23.210 5.915 -37.046 1.00 96.44 107 LYS A C 1
ATOM 878 O O . LYS A 1 107 ? 23.733 5.942 -38.157 1.00 96.44 107 LYS A O 1
ATOM 883 N N . LYS A 1 108 ? 23.909 5.699 -35.926 1.00 96.69 108 LYS A N 1
ATOM 884 C CA . LYS A 1 108 ? 25.368 5.486 -35.908 1.00 96.69 108 LYS A CA 1
ATOM 885 C C . LYS A 1 108 ? 25.774 4.225 -36.675 1.00 96.69 108 LYS A C 1
ATOM 887 O O . LYS A 1 108 ? 26.697 4.284 -37.480 1.00 96.69 108 LYS A O 1
ATOM 892 N N . VAL A 1 109 ? 25.065 3.112 -36.478 1.00 95.25 109 VAL A N 1
ATOM 893 C CA . VAL A 1 109 ? 25.321 1.852 -37.199 1.00 95.25 109 VAL A CA 1
ATOM 894 C C . VAL A 1 109 ? 25.137 2.032 -38.705 1.00 95.25 109 VAL A C 1
ATOM 896 O O . VAL A 1 109 ? 25.977 1.574 -39.476 1.00 95.25 109 VAL A O 1
ATOM 899 N N . ASN A 1 110 ? 24.088 2.740 -39.131 1.00 94.94 110 ASN A N 1
ATOM 900 C CA . ASN A 1 110 ? 23.853 3.014 -40.549 1.00 94.94 110 ASN A CA 1
ATOM 901 C C . ASN A 1 110 ? 24.974 3.860 -41.170 1.00 94.94 110 ASN A C 1
ATOM 903 O O . ASN A 1 110 ? 25.418 3.548 -42.274 1.00 94.94 110 ASN A O 1
ATOM 907 N N . ILE A 1 111 ? 25.472 4.877 -40.458 1.00 96.06 111 ILE A N 1
ATOM 908 C CA . ILE A 1 111 ? 26.618 5.685 -40.910 1.00 96.06 111 ILE A CA 1
ATOM 909 C C . ILE A 1 111 ? 27.863 4.805 -41.069 1.00 96.06 111 ILE A C 1
ATOM 911 O O . ILE A 1 111 ? 28.457 4.789 -42.143 1.00 96.06 111 ILE A O 1
ATOM 915 N N . ILE A 1 112 ? 28.207 4.007 -40.053 1.00 95.44 112 ILE A N 1
ATOM 916 C CA . ILE A 1 112 ? 29.371 3.103 -40.096 1.00 95.44 112 ILE A CA 1
ATOM 917 C C . ILE A 1 112 ? 29.244 2.096 -41.246 1.00 95.44 112 ILE A C 1
ATOM 919 O O . ILE A 1 112 ? 30.218 1.811 -41.940 1.00 95.44 112 ILE A O 1
ATOM 923 N N . ARG A 1 113 ? 28.042 1.555 -41.484 1.00 93.38 113 ARG A N 1
ATOM 924 C CA . ARG A 1 113 ? 27.786 0.632 -42.599 1.00 93.38 113 ARG A CA 1
ATOM 925 C C . ARG A 1 113 ? 28.037 1.307 -43.949 1.00 93.38 113 ARG A C 1
ATOM 927 O O . ARG A 1 113 ? 28.666 0.693 -44.809 1.00 93.38 113 ARG A O 1
ATOM 934 N N . GLN A 1 114 ? 27.588 2.552 -44.115 1.00 93.94 114 GLN A N 1
ATOM 935 C CA . GLN A 1 114 ? 27.820 3.326 -45.333 1.00 93.94 114 GLN A CA 1
ATOM 936 C C . GLN A 1 114 ? 29.311 3.626 -45.531 1.00 93.94 114 GLN A C 1
ATOM 938 O O . GLN A 1 114 ? 29.847 3.387 -46.609 1.00 93.94 114 GLN A O 1
ATOM 943 N N . GLU A 1 115 ? 30.003 4.090 -44.489 1.00 94.38 115 GLU A N 1
ATOM 944 C CA . GLU A 1 115 ? 31.443 4.369 -44.535 1.00 94.38 115 GLU A CA 1
ATOM 945 C C . GLU A 1 115 ? 32.254 3.114 -44.873 1.00 94.38 115 GLU A C 1
ATOM 947 O O . GLU A 1 115 ? 33.128 3.155 -45.739 1.00 94.38 115 GLU A O 1
ATOM 952 N N . ASN A 1 116 ? 31.925 1.976 -44.257 1.00 93.00 116 ASN A N 1
ATOM 953 C CA . ASN A 1 116 ? 32.558 0.698 -44.565 1.00 93.00 116 ASN A CA 1
ATOM 954 C C . ASN A 1 116 ? 32.331 0.291 -46.025 1.00 93.00 116 ASN A C 1
ATOM 956 O O . ASN A 1 116 ? 33.273 -0.149 -46.677 1.00 93.00 116 ASN A O 1
ATOM 960 N N . MET A 1 117 ? 31.119 0.465 -46.563 1.00 92.25 117 MET A N 1
ATOM 961 C CA . MET A 1 117 ? 30.825 0.180 -47.972 1.00 92.25 117 MET A CA 1
ATOM 962 C C . MET A 1 117 ? 31.681 1.038 -48.916 1.00 92.25 117 MET A C 1
ATOM 964 O O . MET A 1 117 ? 32.264 0.515 -49.868 1.00 92.25 117 MET A O 1
ATOM 968 N N . GLU A 1 118 ? 31.818 2.333 -48.625 1.00 91.38 118 GLU A N 1
ATOM 969 C CA . GLU A 1 118 ? 32.682 3.240 -49.391 1.00 91.38 118 GLU A CA 1
ATOM 970 C C . GLU A 1 118 ? 34.165 2.850 -49.293 1.00 91.38 118 GLU A C 1
ATOM 972 O O . GLU A 1 118 ? 34.891 2.896 -50.290 1.00 91.38 118 GLU A O 1
ATOM 977 N N . LEU A 1 119 ? 34.634 2.427 -48.113 1.00 91.69 119 LEU A N 1
ATOM 978 C CA . LEU A 1 119 ? 35.999 1.927 -47.928 1.00 91.69 119 LEU A CA 1
ATOM 979 C C . LEU A 1 119 ? 36.245 0.638 -48.721 1.00 91.69 119 LEU A C 1
ATOM 981 O O . LEU A 1 119 ? 37.235 0.564 -49.450 1.00 91.69 119 LEU A O 1
ATOM 985 N N . TYR A 1 120 ? 35.336 -0.340 -48.656 1.00 87.00 120 TYR A N 1
ATOM 986 C CA . TYR A 1 120 ? 35.414 -1.563 -49.464 1.00 87.00 120 TYR A CA 1
ATOM 987 C C . TYR A 1 120 ? 35.472 -1.239 -50.961 1.00 87.00 120 TYR A C 1
ATOM 989 O O . TYR A 1 120 ? 36.332 -1.761 -51.674 1.00 87.00 120 TYR A O 1
ATOM 997 N N . LYS A 1 121 ? 34.630 -0.314 -51.438 1.00 88.75 121 LYS A N 1
ATOM 998 C CA . LYS A 1 121 ? 34.649 0.147 -52.832 1.00 88.75 121 LYS A CA 1
ATOM 999 C C . LYS A 1 121 ? 35.984 0.791 -53.216 1.00 88.75 121 LYS A C 1
ATOM 1001 O O . LYS A 1 121 ? 36.461 0.561 -54.321 1.00 88.75 121 LYS A O 1
ATOM 1006 N N . LYS A 1 122 ? 36.624 1.563 -52.334 1.00 88.00 122 LYS A N 1
ATOM 1007 C CA . LYS A 1 122 ? 37.944 2.169 -52.604 1.00 88.00 122 LYS A CA 1
ATOM 1008 C C . LYS A 1 122 ? 39.088 1.152 -52.627 1.00 88.00 122 LYS A C 1
ATOM 1010 O O . LYS A 1 122 ? 40.001 1.304 -53.432 1.00 88.00 122 LYS A O 1
ATOM 1015 N N . VAL A 1 123 ? 39.049 0.139 -51.759 1.00 83.94 123 VAL A N 1
ATOM 1016 C CA . VAL A 1 123 ? 40.100 -0.892 -51.659 1.00 83.94 123 VAL A CA 1
ATOM 1017 C C . VAL A 1 123 ? 40.035 -1.884 -52.823 1.00 83.94 123 VAL 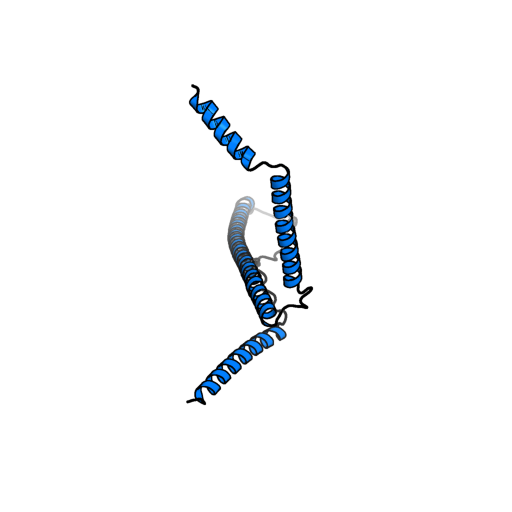A C 1
ATOM 1019 O O . VAL A 1 123 ? 41.078 -2.294 -53.327 1.00 83.94 123 VAL A O 1
ATOM 1022 N N . TYR A 1 124 ? 38.831 -2.251 -53.269 1.00 75.00 124 TYR A N 1
ATOM 1023 C CA . TYR A 1 124 ? 38.635 -3.292 -54.286 1.00 75.00 124 TYR A CA 1
ATOM 1024 C C . TYR A 1 124 ? 38.147 -2.772 -55.650 1.00 75.00 124 TYR A C 1
ATOM 1026 O O . TYR A 1 124 ? 38.237 -3.496 -56.634 1.00 75.00 124 TYR A O 1
ATOM 1034 N N . GLY A 1 125 ? 37.667 -1.529 -55.748 1.00 61.53 125 GLY A N 1
ATOM 1035 C CA . GLY A 1 125 ? 37.110 -0.949 -56.980 1.00 61.53 125 GLY A CA 1
ATOM 1036 C C . GLY A 1 125 ? 38.128 -0.365 -57.966 1.00 61.53 125 GLY A C 1
ATOM 1037 O O . GLY A 1 125 ? 37.730 0.164 -58.998 1.00 61.53 125 GLY A O 1
ATOM 1038 N N . THR A 1 126 ? 39.432 -0.447 -57.683 1.00 56.62 126 THR A N 1
ATOM 1039 C CA . THR A 1 126 ? 40.532 -0.057 -58.599 1.00 56.62 126 THR A CA 1
ATOM 1040 C C . THR A 1 126 ? 41.136 -1.243 -59.359 1.00 56.62 126 THR A C 1
ATOM 1042 O O . THR A 1 126 ? 42.260 -1.188 -59.854 1.00 56.62 126 THR A O 1
ATOM 1045 N N . ARG A 1 127 ? 40.366 -2.320 -59.485 1.00 57.16 127 ARG A N 1
ATOM 1046 C CA . ARG A 1 127 ? 40.601 -3.446 -60.384 1.00 57.16 127 ARG A CA 1
ATOM 1047 C C . ARG A 1 127 ? 39.329 -3.483 -61.228 1.00 57.16 127 ARG A C 1
ATOM 1049 O O . ARG A 1 127 ? 38.309 -3.927 -60.738 1.00 57.16 127 ARG A O 1
ATOM 1056 N N . ASP A 1 128 ? 39.211 -2.634 -62.244 1.00 51.12 128 ASP A N 1
ATOM 1057 C CA . ASP A 1 128 ? 39.429 -3.078 -63.615 1.00 51.12 128 ASP A CA 1
ATOM 1058 C C . ASP A 1 128 ? 39.697 -1.890 -64.549 1.00 51.12 128 ASP A C 1
ATOM 1060 O O . ASP A 1 128 ? 38.803 -1.157 -64.966 1.00 51.12 128 ASP A O 1
ATOM 1064 N N . ALA A 1 129 ? 40.958 -1.758 -64.945 1.00 53.78 129 ALA A N 1
ATOM 1065 C CA . ALA A 1 129 ? 41.330 -1.273 -66.265 1.00 53.78 129 ALA A CA 1
ATOM 1066 C C . ALA A 1 129 ? 42.419 -2.209 -66.798 1.00 53.78 129 ALA A C 1
ATOM 1068 O O . ALA A 1 129 ? 43.555 -1.787 -66.965 1.00 53.78 129 ALA A O 1
ATOM 1069 N N . ASN A 1 130 ? 42.103 -3.507 -66.918 1.00 49.53 130 ASN A N 1
ATOM 1070 C CA . ASN A 1 130 ? 42.731 -4.441 -67.860 1.00 49.53 130 ASN A CA 1
ATOM 1071 C C . ASN A 1 130 ? 42.146 -5.859 -67.725 1.00 49.53 130 ASN A C 1
ATOM 1073 O O . ASN A 1 130 ? 42.439 -6.561 -66.765 1.00 49.53 130 ASN A O 1
ATOM 1077 N N . GLY A 1 131 ? 41.404 -6.274 -68.755 1.00 47.50 131 GLY A N 1
ATOM 1078 C CA . GLY A 1 131 ? 41.524 -7.600 -69.369 1.00 47.50 131 GLY A CA 1
ATOM 1079 C C . GLY A 1 131 ? 40.999 -8.833 -68.622 1.00 47.50 131 GLY A C 1
ATOM 1080 O O . GLY A 1 131 ? 41.681 -9.388 -67.772 1.00 47.50 131 GLY A O 1
ATOM 1081 N N . THR A 1 132 ? 39.901 -9.365 -69.167 1.00 44.12 132 THR A N 1
ATOM 1082 C CA . THR A 1 132 ? 39.698 -10.804 -69.431 1.00 44.12 132 THR A CA 1
ATOM 1083 C C . THR A 1 132 ? 39.325 -11.712 -68.249 1.00 44.12 132 THR A C 1
ATOM 1085 O O . THR A 1 132 ? 40.159 -12.117 -67.450 1.00 44.12 132 THR A O 1
ATOM 1088 N N . ASP A 1 133 ? 38.047 -12.107 -68.253 1.00 57.47 133 ASP A N 1
ATOM 1089 C CA . ASP A 1 133 ? 37.539 -13.470 -68.021 1.00 57.47 133 ASP A CA 1
ATOM 1090 C C . ASP A 1 133 ? 38.160 -14.284 -66.862 1.00 57.47 133 ASP A C 1
ATOM 1092 O O . ASP A 1 133 ? 39.170 -14.972 -67.032 1.00 57.47 133 ASP A O 1
ATOM 1096 N N . ARG A 1 134 ? 37.495 -14.300 -65.692 1.00 41.78 134 ARG A N 1
ATOM 1097 C CA . ARG A 1 134 ? 37.442 -15.517 -64.861 1.00 41.78 134 ARG A CA 1
ATOM 1098 C C . ARG A 1 134 ? 36.298 -15.547 -63.845 1.00 41.78 134 ARG A C 1
ATOM 1100 O O . ARG A 1 134 ? 36.185 -14.729 -62.942 1.00 41.78 134 ARG A O 1
ATOM 1107 N N . ASN A 1 135 ? 35.513 -16.596 -64.011 1.00 47.94 135 ASN A N 1
ATOM 1108 C CA . ASN A 1 135 ? 34.417 -17.130 -63.213 1.00 47.94 135 ASN A CA 1
ATOM 1109 C C . ASN A 1 135 ? 34.665 -17.209 -61.690 1.00 47.94 135 ASN A C 1
ATOM 1111 O O . ASN A 1 135 ? 35.765 -17.538 -61.251 1.00 47.94 135 ASN A O 1
ATOM 1115 N N . GLN A 1 136 ? 33.546 -17.124 -60.954 1.00 48.59 136 GLN A N 1
ATOM 1116 C CA . GLN A 1 136 ? 33.277 -17.660 -59.608 1.00 48.59 136 GLN A CA 1
ATOM 1117 C C . GLN A 1 136 ? 33.956 -16.990 -58.403 1.00 48.59 136 GLN A C 1
ATOM 1119 O O . GLN A 1 136 ? 35.130 -17.208 -58.129 1.00 48.59 136 GLN A O 1
ATOM 1124 N N . LEU A 1 137 ? 33.127 -16.320 -57.592 1.00 38.19 137 LEU A N 1
ATOM 1125 C CA . LEU A 1 137 ? 33.032 -16.537 -56.140 1.00 38.19 137 LEU A CA 1
ATOM 1126 C C . LEU A 1 137 ? 31.726 -15.914 -55.624 1.00 38.19 137 LEU A C 1
ATOM 1128 O O . LEU A 1 137 ? 31.681 -14.823 -55.067 1.00 38.19 137 LEU A O 1
ATOM 1132 N N . THR A 1 138 ? 30.632 -16.644 -55.826 1.00 47.12 138 THR A N 1
ATOM 1133 C CA . THR A 1 138 ? 29.474 -16.574 -54.937 1.00 47.12 138 THR A CA 1
ATOM 1134 C C . THR A 1 138 ? 29.915 -17.235 -53.635 1.00 47.12 138 THR A C 1
ATOM 1136 O O . THR A 1 138 ? 30.104 -18.444 -53.653 1.00 47.12 138 THR A O 1
ATOM 1139 N N . ASN A 1 139 ? 30.183 -16.489 -52.562 1.00 40.66 139 ASN A N 1
ATOM 1140 C CA . ASN A 1 139 ? 30.207 -17.015 -51.191 1.00 40.66 139 ASN A CA 1
ATOM 1141 C C . ASN A 1 139 ? 30.365 -15.872 -50.180 1.00 40.66 139 ASN A C 1
ATOM 1143 O O . ASN A 1 139 ? 31.434 -15.275 -50.082 1.00 40.66 139 ASN A O 1
ATOM 1147 N N . GLY A 1 140 ? 29.322 -15.660 -49.374 1.00 35.00 140 GLY A N 1
ATOM 1148 C CA . GLY A 1 140 ? 29.452 -15.085 -48.036 1.00 35.00 140 GLY A CA 1
ATOM 1149 C C . GLY A 1 140 ? 28.604 -13.849 -47.764 1.00 35.00 140 GLY A C 1
ATOM 1150 O O . GLY A 1 140 ? 29.048 -12.738 -48.017 1.00 35.00 140 GLY A O 1
ATOM 1151 N N . LEU A 1 141 ? 27.462 -14.087 -47.107 1.00 38.12 141 LEU A N 1
ATOM 1152 C CA . LEU A 1 141 ? 26.628 -13.133 -46.361 1.00 38.12 141 LEU A CA 1
ATOM 1153 C C . LEU A 1 141 ? 25.685 -12.262 -47.196 1.00 38.12 141 LEU A C 1
ATOM 1155 O O . LEU A 1 141 ? 25.692 -11.035 -47.131 1.00 38.12 141 LEU A O 1
ATOM 1159 N N . ASP A 1 142 ? 24.765 -12.953 -47.859 1.00 39.66 142 ASP A N 1
ATOM 1160 C CA . ASP A 1 142 ? 23.373 -12.515 -47.912 1.00 39.66 142 ASP A CA 1
ATOM 1161 C C . ASP A 1 142 ? 22.840 -12.427 -46.462 1.00 39.66 142 ASP A C 1
ATOM 1163 O O . ASP A 1 142 ? 22.334 -13.395 -45.894 1.00 39.66 142 ASP A O 1
ATOM 1167 N N . ILE A 1 143 ? 23.092 -11.300 -45.786 1.00 43.47 143 ILE A N 1
ATOM 1168 C CA . ILE A 1 143 ? 22.321 -10.930 -44.596 1.00 43.47 143 ILE A CA 1
ATOM 1169 C C . ILE A 1 143 ? 21.058 -10.308 -45.159 1.00 43.47 143 ILE A C 1
ATOM 1171 O O . ILE A 1 143 ? 21.071 -9.142 -45.556 1.00 43.47 143 ILE A O 1
ATOM 1175 N N . GLY A 1 144 ? 20.036 -11.160 -45.240 1.00 38.38 144 GLY A N 1
ATOM 1176 C CA . GLY A 1 144 ? 18.761 -10.908 -45.883 1.00 38.38 144 GLY A CA 1
ATOM 1177 C C . GLY A 1 144 ? 18.270 -9.476 -45.729 1.00 38.38 144 GLY A C 1
ATOM 1178 O O . GLY A 1 144 ? 18.180 -8.925 -44.629 1.00 38.38 144 GLY A O 1
ATOM 1179 N N . GLU A 1 145 ? 17.935 -8.902 -46.877 1.00 50.53 145 GLU A N 1
ATOM 1180 C CA . GLU A 1 145 ? 16.963 -7.831 -47.020 1.00 50.53 145 GLU A CA 1
ATOM 1181 C C . GLU A 1 145 ? 15.635 -8.242 -46.368 1.00 50.53 145 GLU A C 1
ATOM 1183 O O . GLU A 1 145 ? 14.740 -8.729 -47.042 1.00 50.53 145 GLU A O 1
ATOM 1188 N N . ASP A 1 146 ? 15.484 -8.071 -45.058 1.00 46.34 146 ASP A N 1
ATOM 1189 C CA . ASP A 1 146 ? 14.184 -7.761 -44.464 1.00 46.34 146 ASP A CA 1
ATOM 1190 C C . ASP A 1 146 ? 14.355 -7.336 -43.004 1.00 46.34 146 ASP A C 1
ATOM 1192 O O . ASP A 1 146 ? 15.197 -7.873 -42.288 1.00 46.34 146 ASP A O 1
ATOM 1196 N N . SER A 1 147 ? 13.496 -6.441 -42.516 1.00 49.91 147 SER A N 1
ATOM 1197 C CA . SER A 1 147 ? 13.447 -5.921 -41.127 1.00 49.91 147 SER A CA 1
ATOM 1198 C C . SER A 1 147 ? 14.225 -4.626 -40.831 1.00 49.91 147 SER A C 1
ATOM 1200 O O . SER A 1 147 ? 14.815 -4.472 -39.766 1.00 49.91 147 SER A O 1
ATOM 1202 N N . HIS A 1 148 ? 14.157 -3.620 -41.709 1.00 55.75 148 HIS A N 1
ATOM 1203 C CA . HIS A 1 148 ? 14.489 -2.227 -41.342 1.00 55.75 148 HIS A CA 1
ATOM 1204 C C . HIS A 1 148 ? 13.300 -1.439 -40.762 1.00 55.75 148 HIS A C 1
ATOM 1206 O O . HIS A 1 148 ? 13.311 -0.207 -40.735 1.00 55.75 148 HIS A O 1
ATOM 1212 N N . LEU A 1 149 ? 12.267 -2.124 -40.266 1.00 50.41 149 LEU A N 1
ATOM 1213 C CA . LEU A 1 149 ? 11.185 -1.440 -39.570 1.00 50.41 149 LEU A CA 1
ATOM 1214 C C . LEU A 1 149 ? 11.695 -0.920 -38.217 1.00 50.41 149 LEU A C 1
ATOM 1216 O O . LEU A 1 149 ? 12.312 -1.682 -37.468 1.00 50.41 149 LEU A O 1
ATOM 1220 N N . PRO A 1 150 ? 11.448 0.359 -37.875 1.00 50.22 150 PRO A N 1
ATOM 1221 C CA . PRO A 1 150 ? 11.732 0.850 -36.538 1.00 50.22 150 PRO A CA 1
ATOM 1222 C C . PRO A 1 150 ? 10.954 -0.020 -35.552 1.00 50.22 150 PRO A C 1
ATOM 1224 O O . PRO A 1 150 ? 9.735 -0.163 -35.672 1.00 50.22 150 PRO A O 1
ATOM 1227 N N . VAL A 1 151 ? 11.651 -0.615 -34.583 1.00 52.81 151 VAL A N 1
ATOM 1228 C CA . VAL A 1 151 ? 10.990 -1.272 -33.455 1.00 52.81 151 VAL A CA 1
ATOM 1229 C C . VAL A 1 151 ? 10.295 -0.166 -32.667 1.00 52.81 151 VAL A C 1
ATOM 1231 O O . VAL A 1 151 ? 10.899 0.521 -31.841 1.00 52.81 151 VAL A O 1
ATOM 1234 N N . ASN A 1 152 ? 9.020 0.052 -32.980 1.00 50.81 152 ASN A N 1
ATOM 1235 C CA . ASN A 1 152 ? 8.129 0.857 -32.170 1.00 50.81 152 ASN A CA 1
ATOM 1236 C C . ASN A 1 152 ? 7.921 0.086 -30.870 1.00 50.81 152 ASN A C 1
ATOM 1238 O O . ASN A 1 152 ? 7.075 -0.800 -30.780 1.00 50.81 152 ASN A O 1
ATOM 1242 N N . LEU A 1 153 ? 8.716 0.421 -29.857 1.00 53.25 153 LEU A N 1
ATOM 1243 C CA . LEU A 1 153 ? 8.430 0.079 -28.470 1.00 53.25 153 LEU A CA 1
ATOM 1244 C C . LEU A 1 153 ? 7.254 0.951 -28.012 1.00 53.25 153 LEU A C 1
ATOM 1246 O O . LEU A 1 153 ? 7.391 1.790 -27.124 1.00 53.25 153 LEU A O 1
ATOM 1250 N N . GLN A 1 154 ? 6.092 0.801 -28.654 1.00 51.84 154 GLN A N 1
ATOM 1251 C CA . GLN A 1 154 ? 4.856 1.210 -28.015 1.00 51.84 154 GLN A CA 1
ATOM 1252 C C . GLN A 1 154 ? 4.780 0.355 -26.750 1.00 51.84 154 GLN A C 1
ATOM 1254 O O . GLN A 1 154 ? 4.736 -0.873 -26.841 1.00 51.84 154 GLN A O 1
ATOM 1259 N N . LEU A 1 155 ? 4.773 0.984 -25.568 1.00 45.69 155 LEU A N 1
ATOM 1260 C CA . LEU A 1 155 ? 4.160 0.322 -24.422 1.00 45.69 155 LEU A CA 1
ATOM 1261 C C . LEU A 1 155 ? 2.807 -0.163 -24.922 1.00 45.69 155 LEU A C 1
ATOM 1263 O O . LEU A 1 155 ? 2.057 0.654 -25.466 1.00 45.69 155 LEU A O 1
ATOM 1267 N N . SER A 1 156 ? 2.524 -1.458 -24.788 1.00 44.97 156 SER A N 1
ATOM 1268 C CA . SER A 1 156 ? 1.187 -1.976 -25.024 1.00 44.97 156 SER A CA 1
ATOM 1269 C C . SER A 1 156 ? 0.237 -1.059 -24.263 1.00 44.97 156 SER A C 1
ATOM 1271 O O . SER A 1 156 ? 0.214 -1.062 -23.030 1.00 44.97 156 SER A O 1
ATOM 1273 N N . GLN A 1 157 ? -0.502 -0.210 -24.985 1.00 52.03 157 GLN A N 1
ATOM 1274 C CA . GLN A 1 157 ? -1.701 0.366 -24.405 1.00 52.03 157 GLN A CA 1
ATOM 1275 C C . GLN A 1 157 ? -2.517 -0.836 -23.943 1.00 52.03 157 GLN A C 1
ATOM 1277 O O . GLN A 1 157 ? -2.489 -1.854 -24.645 1.00 52.03 157 GLN A O 1
ATOM 1282 N N . PRO A 1 158 ? -3.168 -0.772 -22.768 1.00 39.03 158 PRO A N 1
ATOM 1283 C CA . PRO A 1 158 ? -3.988 -1.883 -22.318 1.00 39.03 158 PRO A CA 1
ATOM 1284 C C . PRO A 1 158 ? -4.880 -2.249 -23.494 1.00 39.03 158 PRO A C 1
ATOM 1286 O O . PRO A 1 158 ? -5.598 -1.380 -24.000 1.00 39.03 158 PRO A O 1
ATOM 1289 N N . GLU A 1 159 ? -4.724 -3.476 -24.004 1.00 37.31 159 GLU A N 1
ATOM 1290 C CA . GLU A 1 159 ? -5.550 -3.966 -25.092 1.00 37.31 159 GLU A CA 1
ATOM 1291 C C . GLU A 1 159 ? -6.976 -3.616 -24.699 1.00 37.31 159 GLU A C 1
ATOM 1293 O O . GLU A 1 159 ? -7.447 -3.999 -23.624 1.00 37.31 159 GLU A O 1
ATOM 1298 N N . GLN A 1 160 ? -7.654 -2.829 -25.531 1.00 38.03 160 GLN A N 1
ATOM 1299 C CA . GLN A 1 160 ? -9.086 -2.639 -25.400 1.00 38.03 160 GLN A CA 1
ATOM 1300 C C . GLN A 1 160 ? -9.753 -3.957 -25.807 1.00 38.03 160 GLN A C 1
ATOM 1302 O O . GLN A 1 160 ? -10.449 -4.042 -26.814 1.00 38.03 160 GLN A O 1
ATOM 1307 N N . GLN A 1 161 ? -9.530 -5.010 -25.018 1.00 32.88 161 GLN A N 1
ATOM 1308 C CA . GLN A 1 161 ? -10.392 -6.169 -24.966 1.00 32.88 161 GLN A CA 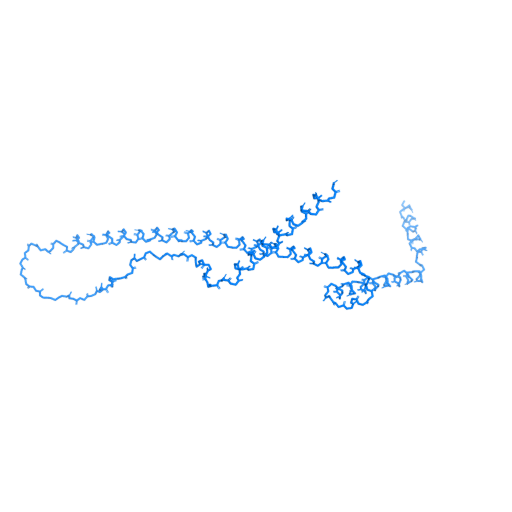1
ATOM 1309 C C . GLN A 1 161 ? -11.715 -5.681 -24.390 1.00 32.88 161 GLN A C 1
ATOM 1311 O O . GLN A 1 161 ? -11.925 -5.638 -23.184 1.00 32.88 161 GLN A O 1
ATOM 1316 N N . ASN A 1 162 ? -12.574 -5.223 -25.297 1.00 36.06 162 ASN A N 1
ATOM 1317 C CA . ASN A 1 162 ? -14.020 -5.312 -25.202 1.00 36.06 162 ASN A CA 1
ATOM 1318 C C . ASN A 1 162 ? -14.600 -5.058 -23.792 1.00 36.06 162 ASN A C 1
ATOM 1320 O O . ASN A 1 162 ? -15.228 -5.918 -23.182 1.00 36.06 162 ASN A O 1
ATOM 1324 N N . TYR A 1 163 ? -14.419 -3.841 -23.276 1.00 37.94 163 TYR A N 1
ATOM 1325 C CA . TYR A 1 163 ? -15.149 -3.356 -22.104 1.00 37.94 163 TYR A CA 1
ATOM 1326 C C . TYR A 1 163 ? -16.462 -2.676 -22.518 1.00 37.94 163 TYR A C 1
ATOM 1328 O O . TYR A 1 163 ? -16.768 -1.576 -22.048 1.00 37.94 163 TYR A O 1
ATOM 1336 N N . GLU A 1 164 ? -17.277 -3.296 -23.377 1.00 35.72 164 GLU A N 1
ATOM 1337 C CA . GLU A 1 164 ? -18.669 -2.836 -23.508 1.00 35.72 164 GLU A CA 1
ATOM 1338 C C . GLU A 1 164 ? -19.409 -2.935 -22.159 1.00 35.72 164 GLU A C 1
ATOM 1340 O O . GLU A 1 164 ? -20.270 -2.106 -21.848 1.00 35.72 164 GLU A O 1
ATOM 1345 N N . THR A 1 165 ? -18.997 -3.854 -21.280 1.00 41.94 165 THR A N 1
ATOM 1346 C CA . THR A 1 165 ? -19.597 -4.043 -19.953 1.00 41.94 165 THR A CA 1
ATOM 1347 C C . THR A 1 165 ? -19.226 -2.937 -18.951 1.00 41.94 165 THR A C 1
ATOM 1349 O O . THR A 1 165 ? -20.045 -2.576 -18.105 1.00 41.94 165 THR A O 1
ATOM 1352 N N . THR A 1 166 ? -18.050 -2.307 -19.068 1.00 42.81 166 THR A N 1
ATOM 1353 C CA . THR A 1 166 ? -17.615 -1.257 -18.119 1.00 42.81 166 THR A CA 1
ATOM 1354 C C . THR A 1 166 ? -18.107 0.130 -18.525 1.00 42.81 166 THR A C 1
ATOM 1356 O O . THR A 1 166 ? -18.450 0.935 -17.657 1.00 42.81 166 THR A O 1
ATOM 1359 N N . ARG A 1 167 ? -18.242 0.408 -19.832 1.00 39.66 167 ARG A N 1
ATOM 1360 C CA . ARG A 1 167 ? -18.791 1.690 -20.311 1.00 39.66 167 ARG A CA 1
ATOM 1361 C C . ARG A 1 167 ? -20.277 1.839 -19.970 1.00 39.66 167 ARG A C 1
ATOM 1363 O O . ARG A 1 167 ? -20.743 2.945 -19.710 1.00 39.66 167 ARG A O 1
ATOM 1370 N N . ARG A 1 168 ? -21.025 0.730 -19.895 1.00 41.22 168 ARG A N 1
ATOM 1371 C CA . ARG A 1 168 ? -22.400 0.741 -19.370 1.00 41.22 168 ARG A CA 1
ATOM 1372 C C . ARG A 1 168 ? -22.441 1.065 -17.879 1.00 41.22 168 ARG A C 1
ATOM 1374 O O . ARG A 1 168 ? -23.304 1.833 -17.477 1.00 41.22 168 ARG A O 1
ATOM 1381 N N . SER A 1 169 ? -21.500 0.554 -17.083 1.00 47.16 169 SER A N 1
ATOM 1382 C CA . SER A 1 169 ? -21.460 0.808 -15.636 1.00 47.16 169 SER A CA 1
ATOM 1383 C C . SER A 1 169 ? -21.075 2.250 -15.296 1.00 47.16 169 SER A C 1
ATOM 1385 O O . SER A 1 169 ? -21.647 2.827 -14.374 1.00 47.16 169 SER A O 1
ATOM 1387 N N . THR A 1 170 ? -20.154 2.862 -16.048 1.00 49.94 170 THR A N 1
ATOM 1388 C CA . THR A 1 170 ? -19.813 4.282 -15.862 1.00 49.94 170 THR A CA 1
ATOM 1389 C C . THR A 1 170 ? -20.936 5.198 -16.336 1.00 49.94 170 THR A C 1
ATOM 1391 O O . THR A 1 170 ? -21.232 6.172 -15.652 1.00 49.94 170 THR A O 1
ATOM 1394 N N . ASN A 1 171 ? -21.636 4.850 -17.422 1.00 52.75 171 ASN A N 1
ATOM 1395 C CA . ASN A 1 171 ? -22.842 5.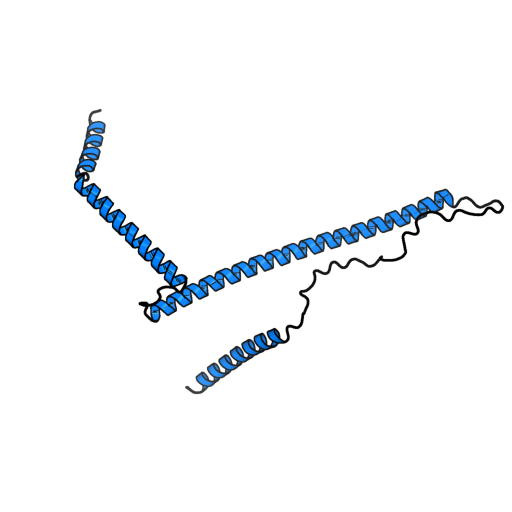565 -17.845 1.00 52.75 171 ASN A CA 1
ATOM 1396 C C . ASN A 1 171 ? -23.996 5.398 -16.846 1.00 52.75 171 ASN A C 1
ATOM 1398 O O . ASN A 1 171 ? -24.681 6.372 -16.571 1.00 52.75 171 ASN A O 1
ATOM 1402 N N . LEU A 1 172 ? -24.190 4.215 -16.251 1.00 52.91 172 LEU A N 1
ATOM 1403 C CA . LEU A 1 172 ? -25.179 4.004 -15.188 1.00 52.91 172 LEU A CA 1
ATOM 1404 C C . LEU A 1 172 ? -24.846 4.832 -13.949 1.00 52.91 172 LEU A C 1
ATOM 1406 O O . LEU A 1 172 ? -25.744 5.473 -13.428 1.00 52.91 172 LEU A O 1
ATOM 1410 N N . ALA A 1 173 ? -23.580 4.893 -13.524 1.00 60.94 173 ALA A N 1
ATOM 1411 C CA . ALA A 1 173 ? -23.160 5.743 -12.409 1.00 60.94 173 ALA A CA 1
ATOM 1412 C C . ALA A 1 173 ? -23.354 7.240 -12.713 1.00 60.94 173 ALA A C 1
ATOM 1414 O O . ALA A 1 173 ? -23.839 7.981 -11.859 1.00 60.94 173 ALA A O 1
ATOM 1415 N N . TYR A 1 174 ? -23.050 7.679 -13.940 1.00 63.94 174 TYR A N 1
ATOM 1416 C CA . TYR A 1 174 ? -23.275 9.060 -14.376 1.00 63.94 174 TYR A CA 1
ATOM 1417 C C . TYR A 1 174 ? -24.770 9.395 -14.458 1.00 63.94 174 TYR A C 1
ATOM 1419 O O . TYR A 1 174 ? -25.191 10.440 -13.973 1.00 63.94 174 TYR A O 1
ATOM 1427 N N . VAL A 1 175 ? -25.591 8.490 -15.000 1.00 68.81 175 VAL A N 1
ATOM 1428 C CA . VAL A 1 175 ? -27.053 8.628 -15.059 1.00 68.81 175 VAL A CA 1
ATOM 1429 C C . VAL A 1 175 ? -27.648 8.606 -13.653 1.00 68.81 175 VAL A C 1
ATOM 1431 O O . VAL A 1 175 ? -28.521 9.419 -13.368 1.00 68.81 175 VAL A O 1
ATOM 1434 N N . PHE A 1 176 ? -27.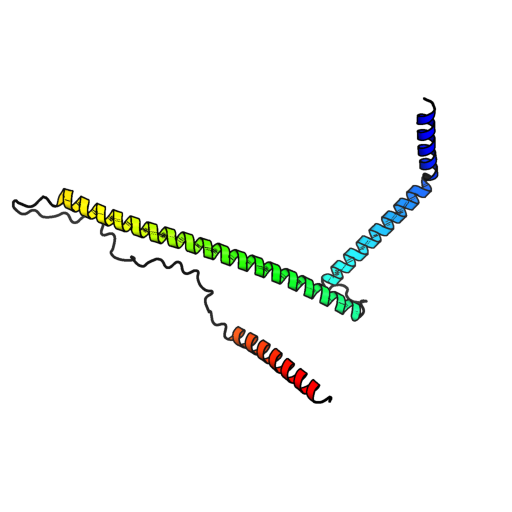155 7.768 -12.737 1.00 66.00 176 PHE A N 1
ATOM 1435 C CA . PHE A 1 176 ? -27.636 7.731 -11.354 1.00 66.00 176 PHE A CA 1
ATOM 1436 C C . PHE A 1 176 ? -27.315 9.033 -10.617 1.00 66.00 176 PHE A C 1
ATOM 1438 O O . PHE A 1 176 ? -28.197 9.612 -9.985 1.00 66.00 176 PHE A O 1
ATOM 1445 N N . LEU A 1 177 ? -26.085 9.542 -10.752 1.00 70.44 177 LEU A N 1
ATOM 1446 C CA . LEU A 1 177 ? -25.685 10.821 -10.161 1.00 70.44 177 LEU A CA 1
ATOM 1447 C C . LEU A 1 177 ? -26.493 11.983 -10.746 1.00 70.44 177 LEU A C 1
ATOM 1449 O O . LEU A 1 177 ? -27.013 12.802 -9.993 1.00 70.44 177 LEU A O 1
ATOM 1453 N N . HIS A 1 178 ? -26.672 12.022 -12.068 1.00 68.88 178 HIS A N 1
ATOM 1454 C CA . HIS A 1 178 ? -27.403 13.099 -12.733 1.00 68.88 178 HIS A CA 1
ATOM 1455 C C . HIS A 1 178 ? -28.908 13.058 -12.420 1.00 68.88 178 HIS A C 1
ATOM 1457 O O . HIS A 1 178 ? -29.520 14.101 -12.204 1.00 68.88 178 HIS A O 1
ATOM 1463 N N . THR A 1 179 ? -29.509 11.867 -12.323 1.00 67.31 179 THR A N 1
ATOM 1464 C CA . THR A 1 179 ? -30.928 11.714 -11.950 1.00 67.31 179 THR A CA 1
ATOM 1465 C C . THR A 1 179 ? -31.151 12.057 -10.474 1.00 67.31 179 THR A C 1
ATOM 1467 O O . THR A 1 179 ? -32.140 12.709 -10.140 1.00 67.31 179 THR A O 1
ATOM 1470 N N . THR A 1 180 ? -30.211 11.700 -9.590 1.00 69.50 180 THR A N 1
ATOM 1471 C CA . THR A 1 180 ? -30.272 12.059 -8.162 1.00 69.50 180 THR A CA 1
ATOM 1472 C C . THR A 1 180 ? -30.155 13.570 -7.967 1.00 69.50 180 THR A C 1
ATOM 1474 O O . THR A 1 180 ? -30.980 14.144 -7.263 1.00 69.50 180 THR A O 1
ATOM 1477 N N . LEU A 1 181 ? -29.220 14.235 -8.658 1.00 68.12 181 LEU A N 1
ATOM 1478 C CA . LEU A 1 181 ? -29.071 15.698 -8.638 1.00 68.12 181 LEU A CA 1
ATOM 1479 C C . LEU A 1 181 ? -30.307 16.428 -9.186 1.00 68.12 181 LEU A C 1
ATOM 1481 O O . LEU A 1 181 ? -30.764 17.396 -8.579 1.00 68.12 181 LEU A O 1
ATOM 1485 N N . ILE A 1 182 ? -30.894 15.954 -10.293 1.00 66.62 182 ILE A N 1
ATOM 1486 C CA . ILE A 1 182 ? -32.138 16.528 -10.836 1.00 66.62 182 ILE A CA 1
ATOM 14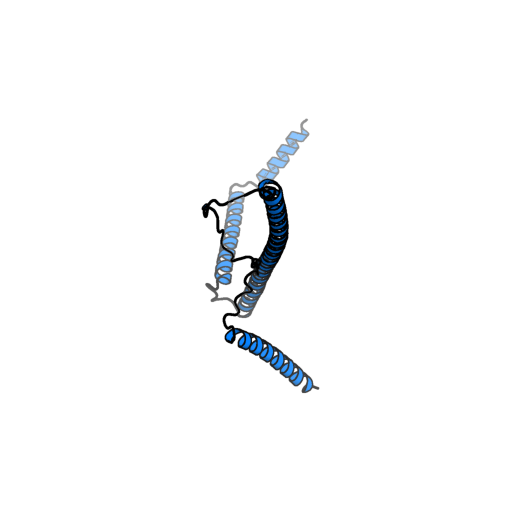87 C C . ILE A 1 182 ? -33.304 16.345 -9.852 1.00 66.62 182 ILE A C 1
ATOM 1489 O O . ILE A 1 182 ? -34.066 17.284 -9.629 1.00 66.62 182 ILE A O 1
ATOM 1493 N N . THR A 1 183 ? -33.431 15.171 -9.226 1.00 58.66 183 THR A N 1
ATOM 1494 C CA . THR A 1 183 ? -34.516 14.882 -8.272 1.00 58.66 183 THR A CA 1
ATOM 1495 C C . THR A 1 183 ? -34.374 15.714 -6.997 1.00 58.66 183 THR A C 1
ATOM 1497 O O . THR A 1 183 ? -35.363 16.273 -6.530 1.00 58.66 183 THR A O 1
ATOM 1500 N N . GLN A 1 184 ? -33.153 15.885 -6.478 1.00 58.03 184 GLN A N 1
ATOM 1501 C CA . GLN A 1 184 ? -32.887 16.745 -5.319 1.00 58.03 184 GLN A CA 1
ATOM 1502 C C . GLN A 1 184 ? -33.239 18.210 -5.609 1.00 58.03 184 GLN A C 1
ATOM 1504 O O . GLN A 1 184 ? -33.931 18.839 -4.807 1.00 58.03 184 GLN A O 1
ATOM 1509 N N . ASN A 1 185 ? -32.868 18.721 -6.788 1.00 55.94 185 ASN A N 1
ATOM 1510 C CA . ASN A 1 185 ? -33.203 20.086 -7.203 1.00 55.94 185 ASN A CA 1
ATOM 1511 C C . ASN A 1 185 ? -34.714 20.287 -7.429 1.00 55.94 185 ASN A C 1
ATOM 1513 O O . ASN A 1 185 ? -35.263 21.309 -7.022 1.00 55.94 185 ASN A O 1
ATOM 1517 N N . ALA A 1 186 ? -35.419 19.303 -7.998 1.00 56.28 186 ALA A N 1
ATOM 1518 C CA . ALA A 1 186 ? -36.873 19.367 -8.181 1.00 56.28 186 ALA A CA 1
ATOM 1519 C C . ALA A 1 186 ? -37.644 19.324 -6.844 1.00 56.28 186 ALA A C 1
ATOM 1521 O O . ALA A 1 186 ? -38.641 20.031 -6.679 1.00 56.28 186 ALA A O 1
ATOM 1522 N N . THR A 1 187 ? -37.164 18.550 -5.862 1.00 55.00 187 THR A N 1
ATOM 1523 C CA . THR A 1 187 ? -37.758 18.504 -4.511 1.00 55.00 187 THR A CA 1
ATOM 1524 C C . THR A 1 187 ? -37.482 19.749 -3.667 1.00 55.00 187 THR A C 1
ATOM 1526 O O . THR A 1 187 ? -38.237 20.026 -2.736 1.00 55.00 187 THR A O 1
ATOM 1529 N N . PHE A 1 188 ? -36.430 20.511 -3.983 1.00 55.09 188 PHE A N 1
ATOM 1530 C CA . PHE A 1 188 ? -36.145 21.786 -3.321 1.00 55.09 188 PHE A CA 1
ATOM 1531 C C . PHE A 1 188 ? -37.003 22.926 -3.892 1.00 55.09 188 PHE A C 1
ATOM 1533 O O . PHE A 1 188 ? -37.451 23.786 -3.147 1.00 55.09 188 PHE A O 1
ATOM 1540 N N . SER A 1 189 ? -37.319 22.879 -5.191 1.00 49.78 189 SER A N 1
ATOM 1541 C CA . SER A 1 189 ? -38.131 23.897 -5.876 1.00 49.78 189 SER A CA 1
ATOM 1542 C C . SER A 1 189 ? -39.647 23.799 -5.627 1.00 49.78 189 SER A C 1
ATOM 1544 O O . SER A 1 189 ? -40.386 24.651 -6.104 1.00 49.78 189 SER A O 1
ATOM 1546 N N . THR A 1 190 ? -40.131 22.767 -4.928 1.00 51.75 190 THR A N 1
ATOM 1547 C CA . THR A 1 190 ? -41.562 22.564 -4.595 1.00 51.75 190 THR A CA 1
ATOM 1548 C C . THR A 1 190 ? -41.879 22.788 -3.110 1.00 51.75 190 THR A C 1
ATOM 1550 O O . THR A 1 190 ? -42.985 22.486 -2.662 1.00 51.75 190 THR A O 1
ATOM 1553 N N . LYS A 1 191 ? -40.910 23.297 -2.335 1.00 52.75 191 LYS A N 1
ATOM 1554 C CA . LYS A 1 191 ? -41.048 23.621 -0.903 1.00 52.75 191 LYS A CA 1
ATOM 1555 C C . LYS A 1 191 ? -40.939 25.121 -0.577 1.00 52.75 191 LYS A C 1
ATOM 1557 O O . LYS A 1 191 ? -40.880 25.459 0.603 1.00 52.75 191 LYS A O 1
ATOM 1562 N N . GLU A 1 192 ? -40.967 25.986 -1.588 1.00 45.06 192 GLU A N 1
ATOM 1563 C CA . GLU A 1 192 ? -41.316 27.415 -1.468 1.00 45.06 192 GLU A CA 1
ATOM 1564 C C . GLU A 1 192 ? -42.695 27.654 -2.091 1.00 45.06 192 GLU A C 1
ATOM 1566 O O . GLU A 1 192 ? -43.452 28.472 -1.524 1.00 45.06 192 GLU A O 1
#

Secondary structure (DSSP, 8-state):
-HHHHHHHHHHHHHHHHS--HHHHHHHHHHHHHHHHHHHHHHHHHHHHHTT-S-TT--HHHHHHHHHHHHHHHHHHHHHHHHHHHHHHHHHHHHHHHHHHHHHHHHHHHHHHHHHHHHHHHHHHTT--SS---------S----S---S-------PPP----HHHHHHHHHHHHHHHHHHHHHHHHHTT--

pLDDT: mean 76.11, std 22.47, range [32.88, 98.69]